Protein AF-0000000078418744 (afdb_homodimer)

Radius of gyration: 27.55 Å; Cα contacts (8 Å, |Δi|>4): 596; chains: 2; bounding box: 72×83×63 Å

Solvent-accessible surface area (backbone atoms only — not comparable to full-atom values): 20600 Å² total; per-residue (Å²): 135,70,79,70,61,63,50,45,52,44,44,61,68,63,63,46,46,83,74,55,43,55,59,47,86,76,54,72,61,50,69,47,75,67,78,83,70,82,82,78,79,77,77,80,78,78,81,80,85,85,81,78,84,83,82,79,82,76,82,78,76,79,66,79,73,68,81,58,75,77,72,80,53,58,52,33,75,40,90,34,80,46,47,35,57,82,60,51,41,54,86,38,41,69,32,68,54,56,50,74,25,38,44,44,42,47,48,48,54,68,77,74,56,74,87,28,65,55,41,38,34,25,50,52,38,15,46,48,13,71,76,35,61,90,81,30,65,61,32,38,34,24,66,72,37,60,37,62,46,64,39,32,28,47,49,96,83,68,33,37,36,42,41,43,29,42,35,42,25,55,73,39,35,19,35,56,128,71,78,66,58,60,48,43,50,44,44,61,67,62,63,45,47,80,77,56,43,58,60,47,87,76,50,72,58,49,69,47,75,67,79,83,71,81,81,78,80,78,75,78,79,79,79,79,84,75,88,76,83,84,84,78,83,77,81,78,75,79,67,80,72,69,80,60,76,78,71,79,52,58,54,34,74,41,91,34,79,44,46,34,58,82,60,48,40,52,86,37,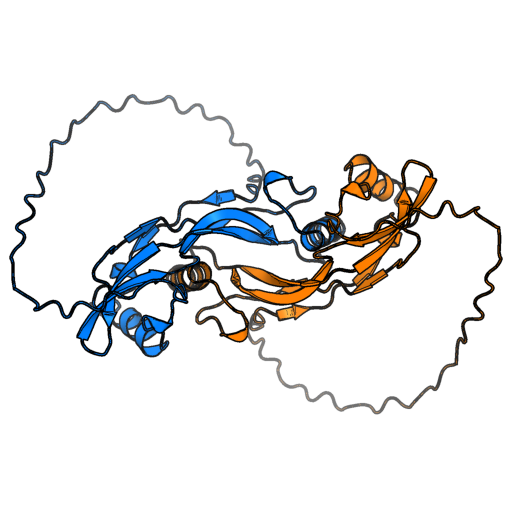41,68,32,68,56,58,51,74,26,38,43,44,42,46,49,48,54,71,77,75,56,74,87,28,63,55,42,38,36,24,52,52,38,14,46,47,13,72,74,36,61,90,81,28,65,62,33,39,33,23,64,72,34,59,37,61,48,64,39,33,27,46,48,97,83,69,34,35,34,40,40,43,29,43,35,41,25,54,74,40,33,20,34,58

pLDDT: mean 70.71, std 30.65, range [20.81, 98.88]

Nearest PDB structures (foldseek):
  3qb4-assembly3_C  TM=9.928E-01  e=5.627E-17  Homo sapiens
  3qb4-assembly3_A  TM=9.905E-01  e=5.030E-17  Homo sapiens
  7zjf-assembly1_A  TM=9.908E-01  e=8.814E-17  Homo sapiens
  3evs-assembly1_B-2  TM=9.924E-01  e=1.544E-16  Homo sapiens
  6z3j-assembly1_A  TM=9.810E-01  e=2.287E-16  Homo sapiens

Foldseek 3Di:
DPPLVVLLCCCVVVVVAVVVFDFDVDDDWPFDQDPPPPDPPPPPPPPDDDPPDDDPDPDCPPPPPPPPPPPWAAKWWAWDKDAQVSSVNCVWWPPDRIDTAIWIDTFQAPPFDVQQVDDPVLRVLRVVCVVPVPVGPHWDKGAPDFAKDWTWTQHPVRITIIGIGTRRHGDIIHTD/DPVLVVLLCCCVVVVVPVVVFDFDVPDDWPQDQDPPDPDPPPPPPDPDDDPPDDDDDPDPPPPPPPPPPPPWAAKWWAWDKDAQVVSVNCVWWPPDRIDTAIWIDTFQAPPFDVQQVDDPVLRVLRVVCVVPVPVGPHWDKGAPDFAWDWTWTQDPVRTTIIGIGTRRHGDIIHTD

Structure (mmCIF, N/CA/C/O backbone):
data_AF-0000000078418744-model_v1
#
loop_
_entity.id
_entity.type
_entity.pdbx_description
1 polymer 'Growth/differentiation factor 6'
#
loop_
_atom_site.group_PDB
_atom_site.id
_atom_site.type_symbol
_atom_site.label_atom_id
_atom_site.label_alt_id
_atom_site.label_comp_id
_atom_site.label_asym_id
_atom_site.label_entity_id
_atom_site.label_seq_id
_atom_site.pdbx_PDB_ins_code
_atom_site.Cartn_x
_atom_site.Cartn_y
_atom_site.Cartn_z
_atom_site.occupancy
_atom_site.B_iso_or_equiv
_atom_site.auth_seq_id
_atom_site.auth_comp_id
_atom_site.auth_asym_id
_atom_site.auth_atom_id
_atom_site.pdbx_PDB_model_num
ATOM 1 N N . MET A 1 1 ? -4.082 -23.812 -30.344 1 22.23 1 MET A N 1
ATOM 2 C CA . MET A 1 1 ? -3.188 -24.828 -29.781 1 22.23 1 MET A CA 1
ATOM 3 C C . MET A 1 1 ? -1.865 -24.203 -29.344 1 22.23 1 MET A C 1
ATOM 5 O O . MET A 1 1 ? -1.025 -24.859 -28.734 1 22.23 1 MET A O 1
ATOM 9 N N . LEU A 1 2 ? -1.54 -23.047 -29.969 1 24 2 LEU A N 1
ATOM 10 C CA . LEU A 1 2 ? -0.258 -22.359 -29.859 1 24 2 LEU A CA 1
ATOM 11 C C . LEU A 1 2 ? -0.069 -21.781 -28.469 1 24 2 LEU A C 1
ATOM 13 O O . LEU A 1 2 ? 1.04 -21.797 -27.922 1 24 2 LEU A O 1
ATOM 17 N N . SER A 1 3 ? -1.088 -20.938 -28 1 23.72 3 SER A N 1
ATOM 18 C CA . SER A 1 3 ? -0.91 -19.781 -27.125 1 23.72 3 SER A CA 1
ATOM 19 C C . SER A 1 3 ? -0.772 -20.219 -25.672 1 23.72 3 SER A C 1
ATOM 21 O O . SER A 1 3 ? -0.775 -19.391 -24.766 1 23.72 3 SER A O 1
ATOM 23 N N . LEU A 1 4 ? -1.197 -21.422 -25.281 1 28.56 4 LEU A N 1
ATOM 24 C CA . LEU A 1 4 ? -1.047 -22.016 -23.953 1 28.56 4 LEU A CA 1
ATOM 25 C C . LEU A 1 4 ? 0.426 -22.188 -23.609 1 28.56 4 LEU A C 1
ATOM 27 O O . LEU A 1 4 ? 0.763 -22.469 -22.453 1 28.56 4 LEU A O 1
ATOM 31 N N . TYR A 1 5 ? 1.296 -22.516 -24.562 1 30.02 5 TYR A N 1
ATOM 32 C CA . TYR A 1 5 ? 2.701 -22.859 -24.391 1 30.02 5 TYR A CA 1
ATOM 33 C C . TYR A 1 5 ? 3.461 -21.734 -23.703 1 30.02 5 TYR A C 1
ATOM 35 O O . TYR A 1 5 ? 4.531 -21.953 -23.125 1 30.02 5 TYR A O 1
ATOM 43 N N . ARG A 1 6 ? 3.061 -20.453 -23.953 1 33 6 ARG A N 1
ATOM 44 C CA . ARG A 1 6 ? 3.887 -19.328 -23.547 1 33 6 ARG A CA 1
ATOM 45 C C . ARG A 1 6 ? 3.785 -19.062 -22.047 1 33 6 ARG A C 1
ATOM 47 O O . ARG A 1 6 ? 4.609 -18.344 -21.484 1 33 6 ARG A O 1
ATOM 54 N N . THR A 1 7 ? 2.641 -19.469 -21.469 1 34.22 7 THR A N 1
ATOM 55 C CA . THR A 1 7 ? 2.506 -19.141 -20.047 1 34.22 7 THR A CA 1
ATOM 56 C C . THR A 1 7 ? 3.398 -20.047 -19.203 1 34.22 7 THR A C 1
ATOM 58 O O . THR A 1 7 ? 3.674 -19.75 -18.047 1 34.22 7 THR A O 1
ATOM 61 N N . TYR A 1 8 ? 3.449 -21.406 -19.562 1 33.78 8 TYR A N 1
ATOM 62 C CA . TYR A 1 8 ? 4.25 -22.344 -18.766 1 33.78 8 TYR A CA 1
ATOM 63 C C . TYR A 1 8 ? 5.672 -21.812 -18.594 1 33.78 8 TYR A C 1
ATOM 65 O O . TYR A 1 8 ? 6.262 -21.969 -17.516 1 33.78 8 TYR A O 1
ATOM 73 N N . SER A 1 9 ? 6.305 -21.391 -19.703 1 36.34 9 SER A N 1
ATOM 74 C CA . SER A 1 9 ? 7.699 -20.969 -19.719 1 36.34 9 SER A CA 1
ATOM 75 C C . SER A 1 9 ? 7.91 -19.719 -18.859 1 36.34 9 SER A C 1
ATOM 77 O O . SER A 1 9 ? 9.039 -19.422 -18.469 1 36.34 9 SER A O 1
ATOM 79 N N . ILE A 1 10 ? 6.922 -19.016 -18.672 1 37.25 10 ILE A N 1
ATOM 80 C CA . ILE A 1 10 ? 7.125 -17.734 -18.016 1 37.25 10 ILE A CA 1
ATOM 81 C C . ILE A 1 10 ? 7.402 -17.938 -16.531 1 37.25 10 ILE A C 1
ATOM 83 O O . ILE A 1 10 ? 8.328 -17.344 -15.977 1 37.25 10 ILE A O 1
ATOM 87 N N . ALA A 1 11 ? 6.484 -18.656 -15.766 1 39.84 11 ALA A N 1
ATOM 88 C CA . ALA A 1 11 ? 6.758 -18.859 -14.344 1 39.84 11 ALA A CA 1
ATOM 89 C C . ALA A 1 11 ? 8.023 -19.688 -14.141 1 39.84 11 ALA A C 1
ATOM 91 O O . ALA A 1 11 ? 8.812 -19.422 -13.234 1 39.84 11 ALA A O 1
ATOM 92 N N . GLU A 1 12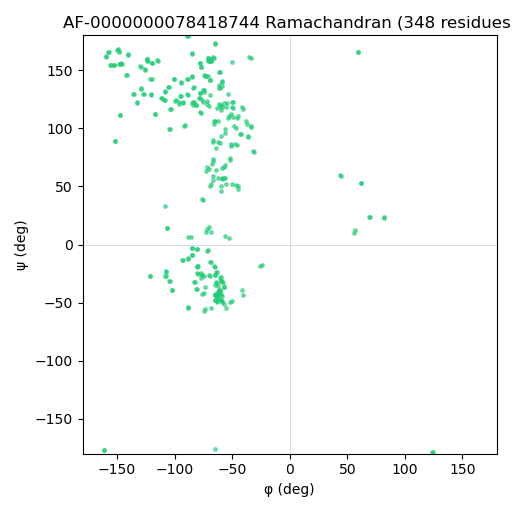 ? 8.164 -20.766 -14.789 1 41.03 12 GLU A N 1
ATOM 93 C CA . GLU A 1 12 ? 9.383 -21.578 -14.727 1 41.03 12 GLU A CA 1
ATOM 94 C C . GLU A 1 12 ? 10.609 -20.734 -15.094 1 41.03 12 GLU A C 1
ATOM 96 O O . GLU A 1 12 ? 11.648 -20.844 -14.43 1 41.03 12 GLU A O 1
ATOM 101 N N . LYS A 1 13 ? 10.547 -20.125 -16.234 1 37.06 13 LYS A N 1
ATOM 102 C CA . LYS A 1 13 ? 11.641 -19.234 -16.609 1 37.06 13 LYS A CA 1
ATOM 103 C C . LYS A 1 13 ? 11.797 -18.094 -15.602 1 37.06 13 LYS A C 1
ATOM 105 O O . LYS A 1 13 ? 12.867 -17.5 -15.492 1 37.06 13 LYS A O 1
ATOM 110 N N . LEU A 1 14 ? 10.648 -17.578 -15.133 1 41.84 14 LEU A N 1
ATOM 111 C CA . LEU A 1 14 ? 10.789 -16.469 -14.188 1 41.84 14 LEU A CA 1
ATOM 112 C C . LEU A 1 14 ? 11.344 -16.969 -12.852 1 41.84 14 LEU A C 1
ATOM 114 O O . LEU A 1 14 ? 11.477 -16.188 -11.906 1 41.84 14 LEU A O 1
ATOM 118 N N . GLY A 1 15 ? 11.922 -18.234 -12.812 1 41.78 15 GLY A N 1
ATOM 119 C CA . GLY A 1 15 ? 12.453 -18.734 -11.555 1 41.78 15 GLY A CA 1
ATOM 120 C C . GLY A 1 15 ? 11.438 -18.734 -10.43 1 41.78 15 GLY A C 1
ATOM 121 O O . GLY A 1 15 ? 11.797 -18.625 -9.258 1 41.78 15 GLY A O 1
ATOM 122 N N . LEU A 1 16 ? 10.25 -18.516 -10.68 1 47.56 16 LEU A N 1
ATOM 123 C CA . LEU A 1 16 ? 9.133 -18.453 -9.742 1 47.56 16 LEU A CA 1
ATOM 124 C C . LEU A 1 16 ? 8.844 -19.828 -9.156 1 47.56 16 LEU A C 1
ATOM 126 O O . LEU A 1 16 ? 7.711 -20.312 -9.234 1 47.56 16 LEU A O 1
ATOM 130 N N . ASN A 1 17 ? 9.531 -20.859 -9.242 1 41.84 17 ASN A N 1
ATOM 131 C CA . ASN A 1 17 ? 9.289 -22.047 -8.43 1 41.84 17 ASN A CA 1
ATOM 132 C C . ASN A 1 17 ? 8.781 -21.672 -7.039 1 41.84 17 ASN A C 1
ATOM 134 O O . ASN A 1 17 ? 8.828 -20.5 -6.645 1 41.84 17 ASN A O 1
ATOM 138 N N . ALA A 1 18 ? 8.102 -22.719 -6.324 1 49.12 18 ALA A N 1
ATOM 139 C CA . ALA A 1 18 ? 7.676 -22.594 -4.93 1 49.12 18 ALA A CA 1
ATOM 140 C C . ALA A 1 18 ? 8.508 -21.547 -4.195 1 49.12 18 ALA A C 1
ATOM 142 O O . ALA A 1 18 ? 8.07 -20.984 -3.186 1 49.12 18 ALA A O 1
ATOM 143 N N . SER A 1 19 ? 9.578 -21.25 -4.746 1 51.28 19 SER A N 1
ATOM 14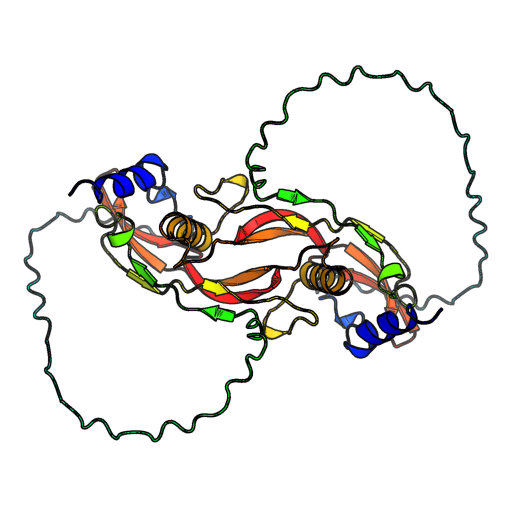4 C CA . SER A 1 19 ? 10.438 -20.25 -4.121 1 51.28 19 SER A CA 1
ATOM 145 C C . SER A 1 19 ? 9.852 -18.844 -4.246 1 51.28 19 SER A C 1
ATOM 147 O O . SER A 1 19 ? 10.344 -17.906 -3.633 1 51.28 19 SER A O 1
ATOM 149 N N . PHE A 1 20 ? 8.742 -18.906 -5.008 1 56.34 20 PHE A N 1
ATOM 150 C CA . PHE A 1 20 ? 8.172 -17.578 -5.215 1 56.34 20 PHE A CA 1
ATOM 151 C C . PHE A 1 20 ? 7.434 -17.109 -3.969 1 56.34 20 PHE A C 1
ATOM 153 O O . PHE A 1 20 ? 7.277 -15.906 -3.754 1 56.34 20 PHE A O 1
ATOM 160 N N . PHE A 1 21 ? 7.023 -18.141 -3.297 1 66 21 PHE A N 1
ATOM 161 C CA . PHE A 1 21 ? 6.195 -17.75 -2.156 1 66 21 PHE A CA 1
ATOM 162 C C . PHE A 1 21 ? 7.031 -17.688 -0.882 1 66 21 PHE A C 1
ATOM 164 O O . PHE A 1 21 ? 7.91 -18.531 -0.666 1 66 21 PHE A O 1
ATOM 171 N N . GLN A 1 22 ? 7.02 -16.578 -0.364 1 54.44 22 GLN A N 1
ATOM 172 C CA . GLN A 1 22 ? 7.621 -16.5 0.963 1 54.44 22 GLN A CA 1
ATOM 173 C C . GLN A 1 22 ? 6.859 -17.375 1.959 1 54.44 22 GLN A C 1
ATOM 175 O O . GLN A 1 22 ? 5.629 -17.312 2.027 1 54.44 22 GLN A O 1
ATOM 180 N N . SER A 1 23 ? 7.527 -18.469 2.268 1 57.28 23 SER A N 1
ATOM 181 C CA . SER A 1 23 ? 6.969 -19.422 3.227 1 57.28 23 SER A CA 1
ATOM 182 C C . SER A 1 23 ? 6.996 -18.844 4.641 1 57.28 23 SER A C 1
ATOM 184 O O . SER A 1 23 ? 7.789 -17.953 4.945 1 57.28 23 SER A O 1
ATOM 186 N N . SER A 1 24 ? 5.891 -19.234 5.441 1 54.59 24 SER A N 1
ATOM 187 C CA . SER A 1 24 ? 5.949 -18.984 6.875 1 54.59 24 SER A CA 1
ATOM 188 C C . SER A 1 24 ? 7.141 -19.703 7.512 1 54.59 24 SER A C 1
ATOM 190 O O . SER A 1 24 ? 7.453 -20.844 7.152 1 54.59 24 SER A O 1
ATOM 192 N N . LYS A 1 25 ? 7.992 -19.016 8.086 1 49.59 25 LYS A N 1
ATOM 193 C CA . LYS A 1 25 ? 9.078 -19.641 8.844 1 49.59 25 LYS A CA 1
ATOM 194 C C . LYS A 1 25 ? 8.57 -20.844 9.641 1 49.59 25 LYS A C 1
ATOM 196 O O . LYS A 1 25 ? 9.328 -21.766 9.914 1 49.59 25 LYS A O 1
ATOM 201 N N . ALA A 1 26 ? 7.496 -20.828 10.281 1 38 26 ALA A N 1
ATOM 202 C CA . ALA A 1 26 ? 7.262 -21.844 11.305 1 38 26 ALA A CA 1
ATOM 203 C C . ALA A 1 26 ? 6.613 -23.094 10.695 1 38 26 ALA A C 1
ATOM 205 O O . ALA A 1 26 ? 6.297 -24.047 11.414 1 38 26 ALA A O 1
ATOM 206 N N . ALA A 1 27 ? 6.172 -23.062 9.562 1 39.19 27 ALA A N 1
ATOM 207 C CA . ALA A 1 27 ? 5.289 -24.219 9.375 1 39.19 27 ALA A CA 1
ATOM 208 C C . ALA A 1 27 ? 6.074 -25.453 8.969 1 39.19 27 ALA A C 1
ATOM 210 O O . ALA A 1 27 ? 7.02 -25.375 8.18 1 39.19 27 ALA A O 1
ATOM 211 N N . ASN A 1 28 ? 5.883 -26.484 9.867 1 35.38 28 ASN A N 1
ATOM 212 C CA . ASN A 1 28 ? 6.363 -27.859 9.75 1 35.38 28 ASN A CA 1
ATOM 213 C C . ASN A 1 28 ? 6.078 -28.438 8.375 1 35.38 28 ASN A C 1
ATOM 215 O O . ASN A 1 28 ? 4.918 -28.578 7.98 1 35.38 28 ASN A O 1
ATOM 219 N N . THR A 1 29 ? 6.953 -28.172 7.566 1 41.97 29 THR A N 1
ATOM 220 C CA . THR A 1 29 ? 6.93 -28.859 6.273 1 41.97 29 THR A CA 1
ATOM 221 C C . THR A 1 29 ? 6.809 -30.359 6.453 1 41.97 29 THR A C 1
ATOM 223 O O . THR A 1 29 ? 7.66 -30.984 7.098 1 41.97 29 THR A O 1
ATOM 226 N N . VAL A 1 30 ? 5.664 -30.875 6.594 1 38.94 30 VAL A N 1
ATOM 227 C CA . VAL A 1 30 ? 5.586 -32.312 6.539 1 38.94 30 VAL A CA 1
ATOM 228 C C . VAL A 1 30 ? 5.938 -32.812 5.133 1 38.94 30 VAL A C 1
ATOM 230 O O . VAL A 1 30 ? 5.277 -32.438 4.16 1 38.94 30 VAL A O 1
ATOM 233 N N . THR A 1 31 ? 7.125 -33.062 4.91 1 40.31 31 THR A N 1
ATOM 234 C CA . THR A 1 31 ? 7.609 -33.625 3.662 1 40.31 31 THR A CA 1
ATOM 235 C C . THR A 1 31 ? 7.191 -35.094 3.555 1 40.31 31 THR A C 1
ATOM 237 O O . THR A 1 31 ? 7.641 -35.938 4.344 1 40.31 31 THR A O 1
ATOM 240 N N . SER A 1 32 ? 5.914 -35.438 3.436 1 37.38 32 SER A N 1
ATOM 241 C CA . SER A 1 32 ? 5.688 -36.875 3.24 1 37.38 32 SER A CA 1
ATOM 242 C C . SER A 1 32 ? 6.02 -37.281 1.812 1 37.38 32 SER A C 1
ATOM 244 O O . SER A 1 32 ? 5.867 -36.5 0.876 1 37.38 32 SER A O 1
ATOM 246 N N . PHE A 1 33 ? 6.895 -38.25 1.606 1 34.72 33 PHE A N 1
ATOM 247 C CA . PHE A 1 33 ? 7.215 -39 0.387 1 34.72 33 PHE A CA 1
ATOM 248 C C . PHE A 1 33 ? 5.988 -39.719 -0.15 1 34.72 33 PHE A C 1
ATOM 250 O O . PHE A 1 33 ? 5.488 -40.656 0.48 1 34.72 33 PHE A O 1
ATOM 257 N N . VAL A 1 34 ? 4.996 -39.125 -0.597 1 34.38 34 VAL A N 1
ATOM 258 C CA . VAL A 1 34 ? 3.809 -39.844 -1.047 1 34.38 34 VAL A CA 1
ATOM 259 C C . VAL A 1 34 ? 4.152 -40.688 -2.27 1 34.38 34 VAL A C 1
ATOM 261 O O . VAL A 1 34 ? 4.82 -40.219 -3.191 1 34.38 34 VAL A O 1
ATOM 264 N N . ASP A 1 35 ? 4.25 -42 -2.119 1 29.19 35 ASP A N 1
ATOM 265 C CA . ASP A 1 35 ? 4.141 -43.031 -3.162 1 29.19 35 ASP A CA 1
ATOM 266 C C . ASP A 1 35 ? 2.906 -42.781 -4.027 1 29.19 35 ASP A C 1
ATOM 268 O O . ASP A 1 35 ? 1.8 -42.625 -3.508 1 29.19 35 ASP A O 1
ATOM 272 N N . ARG A 1 36 ? 3.041 -42.25 -5.184 1 33.88 36 ARG A N 1
ATOM 273 C CA . ARG A 1 36 ? 2.074 -41.906 -6.223 1 33.88 36 ARG A CA 1
ATOM 274 C C . ARG A 1 36 ? 1.155 -43.094 -6.52 1 33.88 36 ARG A C 1
ATOM 276 O O . ARG A 1 36 ? 1.515 -44 -7.281 1 33.88 36 ARG A O 1
ATOM 283 N N . GLY A 1 37 ? 0.473 -43.75 -5.516 1 26.75 37 GLY A N 1
ATOM 284 C CA . GLY A 1 37 ? -0.486 -44.75 -5.984 1 26.75 37 GLY A CA 1
ATOM 285 C C . GLY A 1 37 ? -1.578 -44.125 -6.852 1 26.75 37 GLY A C 1
ATOM 286 O O . GLY A 1 37 ? -1.837 -42.938 -6.793 1 26.75 37 GLY A O 1
ATOM 287 N N . ARG A 1 38 ? -1.982 -44.719 -7.965 1 28.45 38 ARG A N 1
ATOM 288 C CA . ARG A 1 38 ? -2.857 -44.594 -9.125 1 28.45 38 ARG A CA 1
ATOM 289 C C . ARG A 1 38 ? -4.305 -44.375 -8.703 1 28.45 38 ARG A C 1
ATOM 291 O O . ARG A 1 38 ? -5.223 -44.5 -9.516 1 28.45 38 ARG A O 1
ATOM 298 N N . ASP A 1 39 ? -4.738 -44.156 -7.441 1 27.17 39 ASP A N 1
ATOM 299 C CA . ASP A 1 39 ? -6.148 -44.5 -7.273 1 27.17 39 ASP A CA 1
ATOM 300 C C . ASP A 1 39 ? -7.039 -43.469 -7.977 1 27.17 39 ASP A C 1
ATOM 302 O O . ASP A 1 39 ? -6.719 -42.281 -8.008 1 27.17 39 ASP A O 1
ATOM 306 N N . SER A 1 40 ? -7.879 -43.969 -8.961 1 25.42 40 SER A N 1
ATOM 307 C CA . SER A 1 40 ? -8.906 -43.562 -9.922 1 25.42 40 SER A CA 1
ATOM 308 C C . SER A 1 40 ? -10.094 -42.906 -9.227 1 25.42 40 SER A C 1
ATOM 310 O O . SER A 1 40 ? -10.875 -43.562 -8.547 1 25.42 40 SER A O 1
ATOM 312 N N . PHE A 1 41 ? -9.922 -41.844 -8.445 1 22.17 41 PHE A N 1
ATOM 313 C CA . PHE A 1 41 ? -11.094 -41.281 -7.773 1 22.17 41 PHE A CA 1
ATOM 314 C C . PHE A 1 41 ? -12.125 -40.812 -8.781 1 22.17 41 PHE A C 1
ATOM 316 O O . PHE A 1 41 ? -11.836 -39.938 -9.602 1 22.17 41 PHE A O 1
ATOM 323 N N . ARG A 1 42 ? -13.039 -41.719 -9.227 1 23.33 42 ARG A N 1
ATOM 324 C CA . ARG A 1 42 ? -14.227 -41.625 -10.078 1 23.33 42 ARG A CA 1
ATOM 325 C C . ARG A 1 42 ? -15.219 -40.625 -9.508 1 23.33 42 ARG A C 1
ATOM 327 O O . ARG A 1 42 ? -15.828 -40.844 -8.461 1 23.33 42 ARG A O 1
ATOM 334 N N . GLY A 1 43 ? -14.812 -39.375 -9.305 1 21.11 43 GLY A N 1
ATOM 335 C CA . GLY A 1 43 ? -15.758 -38.406 -8.75 1 21.11 43 GLY A CA 1
ATOM 336 C C . GLY A 1 43 ? -17.031 -38.281 -9.562 1 21.11 43 GLY A C 1
ATOM 337 O O . GLY A 1 43 ? -16.984 -38.312 -10.797 1 21.11 43 GLY A O 1
ATOM 338 N N . ARG A 1 44 ? -18.156 -38.938 -9.164 1 22.55 44 ARG A N 1
ATOM 339 C CA . ARG A 1 44 ? -19.547 -38.969 -9.594 1 22.55 44 ARG A CA 1
ATOM 340 C C . ARG A 1 44 ? -20.156 -37.562 -9.578 1 22.55 44 ARG A C 1
ATOM 342 O O . ARG A 1 44 ? -20.375 -37 -8.516 1 22.55 44 ARG A O 1
ATOM 349 N N . LEU A 1 45 ? -19.703 -36.719 -10.469 1 22.69 45 LEU A N 1
ATOM 350 C CA . LEU A 1 45 ? -20.281 -35.375 -10.562 1 22.69 45 LEU A CA 1
ATOM 351 C C . LEU A 1 45 ? -21.75 -35.438 -10.977 1 22.69 45 LEU A C 1
ATOM 353 O O . LEU A 1 45 ? -22.078 -36.031 -12.016 1 22.69 45 LEU A O 1
ATOM 357 N N . ALA A 1 46 ? -22.703 -35.656 -10.047 1 21.09 46 ALA A N 1
ATOM 358 C CA . ALA A 1 46 ? -24.156 -35.656 -10.203 1 21.09 46 ALA A CA 1
ATOM 359 C C . ALA A 1 46 ? -24.672 -34.312 -10.711 1 21.09 46 ALA A C 1
ATOM 361 O O . ALA A 1 46 ? -24.328 -33.281 -10.148 1 21.09 46 ALA A O 1
ATOM 362 N N . GLY A 1 47 ? -24.844 -34.094 -11.984 1 21.02 47 GLY A N 1
ATOM 363 C CA . GLY A 1 47 ? -25.328 -32.969 -12.797 1 21.02 47 GLY A CA 1
ATOM 364 C C . GLY A 1 47 ? -26.766 -32.594 -12.508 1 21.02 47 GLY A C 1
ATOM 365 O O . GLY A 1 47 ? -27.688 -33.375 -12.781 1 21.02 47 GLY A O 1
ATOM 366 N N . GLU A 1 48 ? -27.125 -32.25 -11.242 1 21.55 48 GLU A N 1
ATOM 367 C CA . GLU A 1 48 ? -28.516 -31.922 -10.961 1 21.55 48 GLU A CA 1
ATOM 368 C C . GLU A 1 48 ? -29.062 -30.891 -11.961 1 21.55 48 GLU A C 1
ATOM 370 O O . GLU A 1 48 ? -28.281 -30.188 -12.602 1 21.55 48 GLU A O 1
ATOM 375 N N . GLU A 1 49 ? -30.484 -30.906 -12.086 1 21.77 49 GLU A N 1
ATOM 376 C CA . GLU A 1 49 ? -31.625 -30.578 -12.938 1 21.77 49 GLU A CA 1
ATOM 377 C C . GLU A 1 49 ? -31.891 -29.078 -12.961 1 21.77 49 GLU A C 1
ATOM 379 O O . GLU A 1 49 ? -31.625 -28.375 -11.984 1 21.77 49 GLU A O 1
ATOM 384 N N . SER A 1 50 ? -32.062 -28.453 -14.18 1 22.64 50 SER A N 1
ATOM 385 C CA . SER A 1 50 ? -32.219 -27.219 -14.945 1 22.64 50 SER A CA 1
ATOM 386 C C . SER A 1 50 ? -33.562 -26.562 -14.625 1 22.64 50 SER A C 1
ATOM 388 O O . SER A 1 50 ? -34.625 -27 -15.094 1 22.64 50 SER A O 1
ATOM 390 N N . GLN A 1 51 ? -34.031 -26.281 -13.32 1 21.17 51 GLN A N 1
ATOM 391 C CA . GLN A 1 51 ? -35.375 -25.688 -13.234 1 21.17 51 GLN A CA 1
ATOM 392 C C . GLN A 1 51 ? -35.438 -24.359 -13.977 1 21.17 51 GLN A C 1
ATOM 394 O O . GLN A 1 51 ? -34.562 -23.5 -13.797 1 21.17 51 GLN A O 1
ATOM 399 N N . ALA A 1 52 ? -36.25 -24.188 -15.086 1 22.34 52 ALA A N 1
ATOM 400 C CA . ALA A 1 52 ? -36.562 -23.25 -16.156 1 22.34 52 ALA A CA 1
ATOM 401 C C . ALA A 1 52 ? -37.406 -22.078 -15.617 1 22.34 52 ALA A C 1
ATOM 403 O O . ALA A 1 52 ? -38 -21.328 -16.391 1 22.34 52 ALA A O 1
ATOM 404 N N . THR A 1 53 ? -37.188 -21.5 -14.375 1 22.28 53 THR A N 1
ATOM 405 C CA . THR A 1 53 ? -38.219 -20.531 -13.969 1 22.28 53 THR A CA 1
ATOM 406 C C . THR A 1 53 ? -38.25 -19.375 -14.953 1 22.28 53 THR A C 1
ATOM 408 O O . THR A 1 53 ? -37.25 -19 -15.547 1 22.28 53 THR A O 1
ATOM 411 N N . ALA A 1 54 ? -39.625 -18.703 -15.172 1 24.17 54 ALA A N 1
ATOM 412 C CA . ALA A 1 54 ? -40.375 -17.797 -16.016 1 24.17 54 ALA A CA 1
ATOM 413 C C . ALA A 1 54 ? -39.875 -16.359 -15.867 1 24.17 54 ALA A C 1
ATOM 415 O O . ALA A 1 54 ? -39.562 -15.93 -14.758 1 24.17 54 ALA A O 1
ATOM 416 N N . ARG A 1 55 ? -39.562 -15.664 -17.031 1 23.2 55 ARG A N 1
ATOM 417 C CA . ARG A 1 55 ? -38.969 -14.406 -17.5 1 23.2 55 ARG A CA 1
ATOM 418 C C . ARG A 1 55 ? -39.938 -13.242 -17.25 1 23.2 55 ARG A C 1
ATOM 420 O O . ARG A 1 55 ? -41 -13.164 -17.859 1 23.2 55 ARG A O 1
ATOM 427 N N . ARG A 1 56 ? -40.312 -12.883 -15.977 1 23.12 56 ARG A N 1
ATOM 428 C CA . ARG A 1 56 ? -41.156 -11.703 -15.883 1 23.12 56 ARG A CA 1
ATOM 429 C C . ARG A 1 56 ? -40.5 -10.492 -16.516 1 23.12 56 ARG A C 1
ATOM 431 O O . ARG A 1 56 ? -39.281 -10.273 -16.312 1 23.12 56 ARG A O 1
ATOM 438 N N . ALA A 1 57 ? -41.125 -9.82 -17.562 1 23.81 57 ALA A N 1
ATOM 439 C CA . ALA A 1 57 ? -40.812 -8.688 -18.438 1 23.81 57 ALA A CA 1
ATOM 440 C C . ALA A 1 57 ? -40.75 -7.387 -17.656 1 23.81 57 ALA A C 1
ATOM 442 O O . ALA A 1 57 ? -41.75 -6.953 -17.078 1 23.81 57 ALA A O 1
ATOM 443 N N . ALA A 1 58 ? -39.844 -7.074 -16.859 1 23.42 58 ALA A N 1
ATOM 444 C CA . ALA A 1 58 ? -39.719 -5.809 -16.141 1 23.42 58 ALA A CA 1
ATOM 445 C C . ALA A 1 58 ? -39.719 -4.629 -17.094 1 23.42 58 ALA A C 1
ATOM 447 O O . ALA A 1 58 ? -39.219 -4.73 -18.219 1 23.42 58 ALA A O 1
ATOM 448 N N . PHE A 1 59 ? -40.719 -3.695 -16.984 1 27.12 59 PHE A N 1
ATOM 449 C CA . PHE A 1 59 ? -41.031 -2.414 -17.609 1 27.12 59 PHE A CA 1
ATOM 450 C C . PHE A 1 59 ? -39.812 -1.479 -17.547 1 27.12 59 PHE A C 1
ATOM 452 O O . PHE A 1 59 ? -39.188 -1.339 -16.5 1 27.12 59 PHE A O 1
ATOM 459 N N . ALA A 1 60 ? -39.188 -1.145 -18.719 1 27.5 60 ALA A N 1
ATOM 460 C CA . ALA A 1 60 ? -38 -0.347 -19 1 27.5 60 ALA A CA 1
ATOM 461 C C . ALA A 1 60 ? -38.25 1.129 -18.703 1 27.5 60 ALA A C 1
ATOM 463 O O . ALA A 1 60 ? -39 1.798 -19.422 1 27.5 60 ALA A O 1
ATOM 464 N N . SER A 1 61 ? -38.781 1.555 -17.531 1 32.03 61 SER A N 1
ATOM 465 C CA . SER A 1 61 ? -38.812 3.006 -17.391 1 32.03 61 SER A CA 1
ATOM 466 C C . SER A 1 61 ? -37.5 3.654 -17.797 1 32.03 61 SER A C 1
ATOM 468 O O . SER A 1 61 ? -36.438 3.184 -17.422 1 32.03 61 SER A O 1
ATOM 470 N N . ARG A 1 62 ? -37.594 4.344 -18.953 1 31.52 62 ARG A N 1
ATOM 471 C CA . ARG A 1 62 ? -36.5 5.125 -19.547 1 31.52 62 ARG A CA 1
ATOM 472 C C . ARG A 1 62 ? -36.031 6.219 -18.594 1 31.52 62 ARG A C 1
ATOM 474 O O . ARG A 1 62 ? -36.688 7.246 -18.438 1 31.52 62 ARG A O 1
ATOM 481 N N . HIS A 1 63 ? -35.812 6.043 -17.375 1 34.03 63 HIS A N 1
ATOM 482 C CA . HIS A 1 63 ? -35.156 7.145 -16.656 1 34.03 63 HIS A CA 1
ATOM 483 C C . HIS A 1 63 ? -33.906 7.637 -17.406 1 34.03 63 HIS A C 1
ATOM 485 O O . HIS A 1 63 ? -33.188 6.836 -18 1 34.03 63 HIS A O 1
ATOM 491 N N . GLY A 1 64 ? -34 8.828 -17.953 1 32.66 64 GLY A N 1
ATOM 492 C CA . GLY A 1 64 ? -32.844 9.516 -18.484 1 32.66 64 GLY A CA 1
ATOM 493 C C . GLY A 1 64 ? -31.609 9.406 -17.594 1 32.66 64 GLY A C 1
ATOM 494 O O . GLY A 1 64 ? -31.703 9.656 -16.391 1 32.66 64 GLY A O 1
ATOM 495 N N . LYS A 1 65 ? -30.828 8.414 -17.969 1 37.59 65 LYS A N 1
ATOM 496 C CA . LYS A 1 65 ? -29.562 8.219 -17.266 1 37.59 65 LYS A CA 1
ATOM 497 C C . LYS A 1 65 ? -28.75 9.508 -17.219 1 37.59 65 LYS A C 1
ATOM 499 O O . LYS A 1 65 ? -28.422 10.078 -18.266 1 37.59 65 LYS A O 1
ATOM 504 N N . ARG A 1 66 ? -29.078 10.469 -16.438 1 35.75 66 ARG A N 1
ATOM 505 C CA . ARG A 1 66 ? -28.047 11.461 -16.203 1 35.75 66 ARG A CA 1
ATOM 506 C C . ARG A 1 66 ? -26.672 10.812 -16.125 1 35.75 66 ARG A C 1
ATOM 508 O O . ARG A 1 66 ? -26.516 9.758 -15.5 1 35.75 66 ARG A O 1
ATOM 515 N N . HIS A 1 67 ? -26 10.992 -17.172 1 38.34 67 HIS A N 1
ATOM 516 C CA . HIS A 1 67 ? -24.609 10.547 -17.125 1 38.34 67 HIS A CA 1
ATOM 517 C C . HIS A 1 67 ? -23.938 10.977 -15.828 1 38.34 67 HIS A C 1
ATOM 519 O O . HIS A 1 67 ? -23.578 12.148 -15.664 1 38.34 67 HIS A O 1
ATOM 525 N N . GLY A 1 68 ? -24.406 10.781 -14.727 1 39.66 68 GLY A N 1
ATOM 526 C CA . GLY A 1 68 ? -23.688 11.039 -13.484 1 39.66 68 GLY A CA 1
ATOM 527 C C . GLY A 1 68 ? -22.234 10.625 -13.539 1 39.66 68 GLY A C 1
ATOM 528 O O . GLY A 1 68 ? -21.875 9.688 -14.25 1 39.66 68 GLY A O 1
ATOM 529 N N . ARG A 1 69 ? -21.328 11.594 -13.414 1 45.81 69 ARG A N 1
ATOM 530 C CA . ARG A 1 69 ? -19.922 11.242 -13.281 1 45.81 69 ARG A CA 1
ATOM 531 C C . ARG A 1 69 ? -19.75 9.969 -12.469 1 45.81 69 ARG A C 1
ATOM 533 O O . ARG A 1 69 ? -20.344 9.828 -11.391 1 45.81 69 ARG A O 1
ATOM 540 N N . LYS A 1 70 ? -19.703 8.898 -13.07 1 48.19 70 LYS A N 1
ATOM 541 C CA . LYS A 1 70 ? -19.484 7.637 -12.383 1 48.19 70 LYS A CA 1
ATOM 542 C C . LYS A 1 70 ? -18.609 7.832 -11.148 1 48.19 70 LYS A C 1
ATOM 544 O O . LYS A 1 70 ? -17.469 8.289 -11.25 1 48.19 70 LYS A O 1
ATOM 549 N N . SER A 1 71 ? -19.172 8.297 -10.062 1 58.03 71 SER A N 1
ATOM 550 C CA . SER A 1 71 ? -18.547 8.477 -8.758 1 58.03 71 SER A CA 1
ATOM 551 C C . SER A 1 71 ? -17.5 7.398 -8.484 1 58.03 71 SER A C 1
ATOM 553 O O . SER A 1 71 ? -17.797 6.207 -8.547 1 58.03 71 SER A O 1
ATOM 555 N N . ARG A 1 72 ? -16.234 7.672 -8.641 1 78.38 72 ARG A N 1
ATOM 556 C CA . ARG A 1 72 ? -15.195 6.699 -8.352 1 78.38 72 ARG A CA 1
ATOM 557 C C . ARG A 1 72 ? -15.383 6.082 -6.969 1 78.38 72 ARG A C 1
ATOM 559 O O . ARG A 1 72 ? -15.633 6.797 -5.992 1 78.38 72 ARG A O 1
ATOM 566 N N . LEU A 1 73 ? -15.602 4.727 -6.82 1 92.19 73 LEU A N 1
ATOM 567 C CA . LEU A 1 73 ? -15.797 3.965 -5.59 1 92.19 73 LEU A CA 1
ATOM 568 C C . LEU A 1 73 ? -14.594 4.109 -4.664 1 92.19 73 LEU A C 1
ATOM 570 O O . LEU A 1 73 ? -13.453 4.16 -5.125 1 92.19 73 LEU A O 1
ATOM 574 N N . ARG A 1 74 ? -14.875 4.223 -3.445 1 95.69 74 ARG A N 1
ATOM 575 C CA . ARG A 1 74 ? -13.844 4.324 -2.418 1 95.69 74 ARG A CA 1
ATOM 576 C C . ARG A 1 74 ? -13.078 3.016 -2.277 1 95.69 74 ARG A C 1
ATOM 578 O O . ARG A 1 74 ? -13.586 1.949 -2.629 1 95.69 74 ARG A O 1
ATOM 585 N N . CYS A 1 75 ? -11.945 3.119 -1.771 1 98 75 CYS A N 1
ATOM 586 C CA . CYS A 1 75 ? -11.086 1.97 -1.525 1 98 75 CYS A CA 1
ATOM 587 C C . CYS A 1 75 ? -11.836 0.867 -0.792 1 98 75 CYS A C 1
ATOM 589 O O . CYS A 1 75 ? -12.398 1.099 0.281 1 98 75 CYS A O 1
ATOM 591 N N . SER A 1 76 ? -11.859 -0.296 -1.4 1 98.12 76 SER A N 1
ATOM 592 C CA . SER A 1 76 ? -12.547 -1.428 -0.789 1 98.12 76 SER A CA 1
ATOM 593 C C . SER A 1 76 ? -12.016 -2.754 -1.326 1 98.12 76 SER A C 1
ATOM 595 O O . SER A 1 76 ? -11.289 -2.779 -2.32 1 98.12 76 SER A O 1
ATOM 597 N N . LYS A 1 77 ? -12.375 -3.781 -0.627 1 98.62 77 LYS A N 1
ATOM 598 C CA . LYS A 1 77 ? -12.031 -5.141 -1.026 1 98.62 77 LYS A CA 1
ATOM 599 C C . LYS A 1 77 ? -12.938 -5.629 -2.154 1 98.62 77 LYS A C 1
ATOM 601 O O . LYS A 1 77 ? -14.156 -5.473 -2.09 1 98.62 77 LYS A O 1
ATOM 606 N N . LYS A 1 78 ? -12.375 -6.164 -3.223 1 98.62 78 LYS A N 1
ATOM 607 C CA . LYS A 1 78 ? -13.094 -6.691 -4.379 1 98.62 78 LYS A CA 1
ATOM 608 C C . LYS A 1 78 ? -12.719 -8.148 -4.641 1 98.62 78 LYS A C 1
ATOM 610 O O . LYS A 1 78 ? -11.68 -8.625 -4.18 1 98.62 78 LYS A O 1
ATOM 615 N N . PRO A 1 79 ? -13.602 -8.836 -5.379 1 98.5 79 PRO A N 1
ATOM 616 C CA . PRO A 1 79 ? -13.297 -10.234 -5.68 1 98.5 79 PRO A CA 1
ATOM 617 C C . PRO A 1 79 ? -12.117 -10.391 -6.641 1 98.5 79 PRO A C 1
ATOM 619 O O . PRO A 1 79 ? -11.953 -9.578 -7.551 1 98.5 79 PRO A O 1
ATOM 622 N N . LEU A 1 80 ? -11.312 -11.398 -6.371 1 98.69 80 LEU A N 1
ATOM 623 C CA . LEU A 1 80 ? -10.25 -11.875 -7.246 1 98.69 80 LEU A CA 1
ATOM 624 C C . LEU A 1 80 ? -10.062 -13.383 -7.102 1 98.69 80 LEU A C 1
ATOM 626 O O . LEU A 1 80 ? -9.617 -13.859 -6.055 1 98.69 80 LEU A O 1
ATOM 630 N N . HIS A 1 81 ? -10.406 -14.008 -8.117 1 98.62 81 HIS A N 1
ATOM 631 C CA . HIS A 1 81 ? -10.305 -15.461 -8.141 1 98.62 81 HIS A CA 1
ATOM 632 C C . HIS A 1 81 ? -9 -15.914 -8.773 1 98.62 81 HIS A C 1
ATOM 634 O O . HIS A 1 81 ? -8.664 -15.492 -9.883 1 98.62 81 HIS A O 1
ATOM 640 N N . VAL A 1 82 ? -8.25 -16.797 -8.047 1 98.19 82 VAL A N 1
ATOM 641 C CA . VAL A 1 82 ? -6.988 -17.312 -8.555 1 98.19 82 VAL A CA 1
ATOM 642 C C . VAL A 1 82 ? -7.156 -18.797 -8.914 1 98.19 82 VAL A C 1
ATOM 644 O O . VAL A 1 82 ? -7.609 -19.594 -8.086 1 98.19 82 VAL A O 1
ATOM 647 N N . ASN A 1 83 ? -6.824 -19.031 -10.148 1 97.38 83 ASN A N 1
ATOM 648 C CA . ASN A 1 83 ? -6.797 -20.391 -10.656 1 97.38 83 ASN A CA 1
ATOM 649 C C . ASN A 1 83 ? -5.391 -20.812 -11.078 1 97.38 83 ASN A C 1
ATOM 651 O O . ASN A 1 83 ? -4.875 -20.328 -12.094 1 97.38 83 ASN A O 1
ATOM 655 N N . PHE A 1 84 ? -4.801 -21.781 -10.328 1 94.81 84 PHE A N 1
ATOM 656 C CA . PHE A 1 84 ? -3.418 -22.188 -10.562 1 94.81 84 PHE A CA 1
ATOM 657 C C . PHE A 1 84 ? -3.287 -22.922 -11.891 1 94.81 84 PHE A C 1
ATOM 659 O O . PHE A 1 84 ? -2.223 -22.922 -12.508 1 94.81 84 PHE A O 1
ATOM 666 N N . LYS A 1 85 ? -4.324 -23.531 -12.305 1 93.44 85 LYS A N 1
ATOM 667 C CA . LYS A 1 85 ? -4.301 -24.156 -13.625 1 93.44 85 LYS A CA 1
ATOM 668 C C . LYS A 1 85 ? -4.145 -23.125 -14.727 1 93.44 85 LYS A C 1
ATOM 670 O O . LYS A 1 85 ? -3.365 -23.312 -15.664 1 93.44 85 LYS A O 1
ATOM 675 N N . GLU A 1 86 ? -4.945 -22.016 -14.516 1 93.19 86 GLU A N 1
ATOM 676 C CA . GLU A 1 86 ? -4.863 -20.938 -15.492 1 93.19 86 GLU A CA 1
ATOM 677 C C . GLU A 1 86 ? -3.482 -20.297 -15.492 1 93.19 86 GLU A C 1
ATOM 679 O O . GLU A 1 86 ? -3.016 -19.797 -16.516 1 93.19 86 GLU A O 1
ATOM 684 N N . LEU A 1 87 ? -2.799 -20.391 -14.359 1 91.31 87 LEU A N 1
ATOM 685 C CA . LEU A 1 87 ? -1.457 -19.828 -14.227 1 91.31 87 LEU A CA 1
ATOM 686 C C . LEU A 1 87 ? -0.41 -20.812 -14.734 1 91.31 87 LEU A C 1
ATOM 688 O O . LEU A 1 87 ? 0.774 -20.484 -14.82 1 91.31 87 LEU A O 1
ATOM 692 N N . GLY A 1 88 ? -0.884 -21.984 -15 1 89.75 88 GLY A N 1
ATOM 693 C CA . GLY A 1 88 ? 0.011 -23.016 -15.484 1 89.75 88 GLY A CA 1
ATOM 694 C C . GLY A 1 88 ? 0.774 -23.719 -14.375 1 89.75 88 GLY A C 1
ATOM 695 O O . GLY A 1 88 ? 1.883 -24.203 -14.594 1 89.75 88 GLY A O 1
ATOM 696 N N . TRP A 1 89 ? 0.207 -23.656 -13.18 1 91 89 TRP A N 1
ATOM 697 C CA . TRP A 1 89 ? 0.929 -24.188 -12.023 1 91 89 TRP A CA 1
ATOM 698 C C . TRP A 1 89 ? 0.322 -25.5 -11.555 1 91 89 TRP A C 1
ATOM 700 O O . TRP A 1 89 ? 0.64 -25.984 -10.469 1 91 89 TRP A O 1
ATOM 710 N N . ASP A 1 90 ? -0.482 -26.078 -12.32 1 90.31 90 ASP A N 1
ATOM 711 C CA . ASP A 1 90 ? -1.164 -27.297 -11.914 1 90.31 90 ASP A CA 1
ATOM 712 C C . ASP A 1 90 ? -0.256 -28.516 -12.086 1 90.31 90 ASP A C 1
ATOM 714 O O . ASP A 1 90 ? -0.596 -29.625 -11.656 1 90.31 90 ASP A O 1
ATOM 718 N N . ASP A 1 91 ? 0.891 -28.422 -12.594 1 90.38 91 ASP A N 1
ATOM 719 C CA . ASP A 1 91 ? 1.823 -29.547 -12.711 1 90.38 91 ASP A CA 1
ATOM 720 C C . ASP A 1 91 ? 2.543 -29.797 -11.391 1 90.38 91 ASP A C 1
ATOM 722 O O . ASP A 1 91 ? 3.027 -30.906 -11.148 1 90.38 91 ASP A O 1
ATOM 726 N N . TRP A 1 92 ? 2.629 -28.75 -10.594 1 90.31 92 TRP A N 1
ATOM 727 C CA . TRP A 1 92 ? 3.377 -28.938 -9.359 1 90.31 92 TRP A CA 1
ATOM 728 C C . TRP A 1 92 ? 2.502 -28.656 -8.141 1 90.31 92 TRP A C 1
ATOM 730 O O . TRP A 1 92 ? 2.768 -29.172 -7.047 1 90.31 92 TRP A O 1
ATOM 740 N N . ILE A 1 93 ? 1.479 -27.812 -8.266 1 93.5 93 ILE A N 1
ATOM 741 C CA . ILE A 1 93 ? 0.538 -27.609 -7.168 1 93.5 93 ILE A CA 1
ATOM 742 C C . ILE A 1 93 ? -0.533 -28.688 -7.195 1 93.5 93 ILE A C 1
ATOM 744 O O . ILE A 1 93 ? -1.208 -28.891 -8.211 1 93.5 93 ILE A O 1
ATOM 748 N N . ILE A 1 94 ? -0.623 -29.391 -6.094 1 94.5 94 ILE A N 1
ATOM 749 C CA . ILE A 1 94 ? -1.596 -30.469 -5.977 1 94.5 94 ILE A CA 1
ATOM 750 C C . ILE A 1 94 ? -2.922 -29.906 -5.461 1 94.5 94 ILE A C 1
ATOM 752 O O . ILE A 1 94 ? -3.979 -30.188 -6.039 1 94.5 94 ILE A O 1
ATOM 756 N N . ALA A 1 95 ? -2.885 -29.203 -4.324 1 96.44 95 ALA A N 1
ATOM 757 C CA . ALA A 1 95 ? -4.094 -28.641 -3.732 1 96.44 95 ALA A CA 1
ATOM 758 C C . ALA A 1 95 ? -3.76 -27.438 -2.857 1 96.44 95 ALA A C 1
ATOM 760 O O . ALA A 1 95 ? -2.713 -27.406 -2.203 1 96.44 95 ALA A O 1
ATOM 761 N N . PRO A 1 96 ? -4.758 -26.438 -2.648 1 97.31 96 PRO A N 1
ATOM 762 C CA . PRO A 1 96 ? -5.898 -26.297 -3.557 1 97.31 96 PRO A CA 1
ATOM 763 C C . PRO A 1 96 ? -5.484 -25.844 -4.953 1 97.31 96 PRO A C 1
ATOM 765 O O . PRO A 1 96 ? -4.395 -25.297 -5.129 1 97.31 96 PRO A O 1
ATOM 768 N N . LEU A 1 97 ? -6.359 -26.047 -5.988 1 96.94 97 LEU A N 1
ATOM 769 C CA . LEU A 1 97 ? -6.043 -25.609 -7.344 1 96.94 97 LEU A CA 1
ATOM 770 C C . LEU A 1 97 ? -6.605 -24.219 -7.613 1 96.94 97 LEU A C 1
ATOM 772 O O . LEU A 1 97 ? -6.285 -23.594 -8.633 1 96.94 97 LEU A O 1
ATOM 776 N N . GLU A 1 98 ? -7.48 -23.75 -6.742 1 98.12 98 GLU A N 1
ATOM 777 C CA . GLU A 1 98 ? -8.031 -22.406 -6.82 1 98.12 98 GLU A CA 1
ATOM 778 C C . GLU A 1 98 ? -8.328 -21.844 -5.434 1 98.12 98 GLU A C 1
ATOM 780 O O . GLU A 1 98 ? -8.438 -22.609 -4.465 1 98.12 98 GLU A O 1
ATOM 785 N N . TYR A 1 99 ? -8.352 -20.547 -5.305 1 98.25 99 TYR A N 1
ATOM 786 C CA . TYR A 1 99 ? -8.742 -19.891 -4.059 1 98.25 99 TYR A CA 1
ATOM 787 C C . TYR A 1 99 ? -9.172 -18.453 -4.309 1 98.25 99 TYR A C 1
ATOM 789 O O . TYR A 1 99 ? -8.961 -17.906 -5.395 1 98.25 99 TYR A O 1
ATOM 797 N N . GLU A 1 100 ? -9.883 -17.875 -3.398 1 98.81 100 GLU A N 1
ATOM 798 C CA . GLU A 1 100 ? -10.312 -16.484 -3.465 1 98.81 100 GLU A CA 1
ATOM 799 C C . GLU A 1 100 ? -9.297 -15.555 -2.791 1 98.81 100 GLU A C 1
ATOM 801 O O . GLU A 1 100 ? -9.273 -15.445 -1.564 1 98.81 100 GLU A O 1
ATOM 806 N N . ALA A 1 101 ? -8.508 -14.883 -3.613 1 98.81 101 ALA A N 1
ATOM 807 C CA . ALA A 1 101 ? -7.445 -14.023 -3.104 1 98.81 101 ALA A CA 1
ATOM 808 C C . ALA A 1 101 ? -7.992 -12.648 -2.715 1 98.81 101 ALA A C 1
ATOM 810 O O . ALA A 1 101 ? -7.465 -12 -1.807 1 98.81 101 ALA A O 1
ATOM 811 N N . HIS A 1 102 ? -9.008 -12.172 -3.41 1 98.88 102 HIS A N 1
ATOM 812 C CA . HIS A 1 102 ? -9.523 -10.812 -3.332 1 98.88 102 HIS A CA 1
ATOM 813 C C . HIS A 1 102 ? -8.438 -9.797 -3.695 1 98.88 102 HIS A C 1
ATOM 815 O O . HIS A 1 102 ? -7.289 -10.164 -3.934 1 98.88 102 HIS A O 1
ATOM 821 N N . HIS A 1 103 ? -8.805 -8.602 -3.949 1 98.81 103 HIS A N 1
ATOM 822 C CA . HIS A 1 103 ? -7.871 -7.5 -4.145 1 98.81 103 HIS A CA 1
ATOM 823 C C . HIS A 1 103 ? -8.477 -6.176 -3.697 1 98.81 103 HIS A C 1
ATOM 825 O O . HIS A 1 103 ? -9.656 -6.117 -3.342 1 98.81 103 HIS A O 1
ATOM 831 N N . CYS A 1 104 ? -7.637 -5.156 -3.611 1 98.69 104 CYS A N 1
ATOM 832 C CA . CYS A 1 104 ? -8.078 -3.836 -3.178 1 98.69 104 CYS A CA 1
ATOM 833 C C . CYS A 1 104 ? -8.164 -2.875 -4.355 1 98.69 104 CYS A C 1
ATOM 835 O O . CYS A 1 104 ? -7.273 -2.848 -5.207 1 98.69 104 CYS A O 1
ATOM 837 N N . GLU A 1 105 ? -9.234 -2.176 -4.344 1 97.81 105 GLU A N 1
ATOM 838 C CA . GLU A 1 105 ? -9.461 -1.228 -5.43 1 97.81 105 GLU A CA 1
ATOM 839 C C . GLU A 1 105 ? -10.336 -0.063 -4.973 1 97.81 105 GLU A C 1
ATOM 841 O O . GLU A 1 105 ? -11.164 -0.217 -4.074 1 97.81 105 GLU A O 1
ATOM 846 N N . GLY A 1 106 ? -10.164 1.081 -5.668 1 97.31 106 GLY A N 1
ATOM 847 C CA . GLY A 1 106 ? -10.938 2.275 -5.363 1 97.31 106 GLY A CA 1
ATOM 848 C C . GLY A 1 106 ? -10.07 3.482 -5.059 1 97.31 106 GLY A C 1
ATOM 849 O O . GLY A 1 106 ? -8.844 3.387 -5.047 1 97.31 106 GLY A O 1
ATOM 850 N N . VAL A 1 107 ? -10.656 4.594 -4.75 1 97.12 107 VAL A N 1
ATOM 851 C CA . VAL A 1 107 ? -9.945 5.859 -4.605 1 97.12 107 VAL A CA 1
ATOM 852 C C . VAL A 1 107 ? -9.711 6.152 -3.125 1 97.12 107 VAL A C 1
ATOM 854 O O . VAL A 1 107 ? -10.547 5.836 -2.281 1 97.12 107 VAL A O 1
ATOM 857 N N . CYS A 1 108 ? -8.555 6.707 -2.926 1 96.69 108 CYS A N 1
ATOM 858 C CA . CYS A 1 108 ? -8.211 7.258 -1.619 1 96.69 108 CYS A CA 1
ATOM 859 C C . CYS A 1 108 ? -8.273 8.781 -1.635 1 96.69 108 CYS A C 1
ATOM 861 O O . CYS A 1 108 ? -7.332 9.445 -2.066 1 96.69 108 CYS A O 1
ATOM 863 N N . ASP A 1 109 ? -9.383 9.289 -1.139 1 93.94 109 ASP A N 1
ATOM 864 C CA . ASP A 1 109 ? -9.586 10.734 -1.119 1 93.94 109 ASP A CA 1
ATOM 865 C C . ASP A 1 109 ? -9.648 11.258 0.313 1 93.94 109 ASP A C 1
ATOM 867 O O . ASP A 1 109 ? -10.047 10.539 1.229 1 93.94 109 ASP A O 1
ATOM 871 N N . PHE A 1 110 ? -9.336 12.594 0.302 1 90.81 110 PHE A N 1
ATOM 872 C CA . PHE A 1 110 ? -9.398 13.227 1.613 1 90.81 110 PHE A CA 1
ATOM 873 C C . PHE A 1 110 ? -10.828 13.633 1.947 1 90.81 110 PHE A C 1
ATOM 875 O O . PHE A 1 110 ? -11.547 14.164 1.094 1 90.81 110 PHE A O 1
ATOM 882 N N . PRO A 1 111 ? -11.273 13.367 3.141 1 91.75 111 PRO A N 1
ATOM 883 C CA . PRO A 1 111 ? -10.578 12.742 4.266 1 91.75 111 PRO A CA 1
ATOM 884 C C . PRO A 1 111 ? -10.617 11.219 4.215 1 91.75 111 PRO A C 1
ATOM 886 O O . PRO A 1 111 ? -11.609 10.641 3.754 1 91.75 111 PRO A O 1
ATOM 889 N N . LEU A 1 112 ? -9.539 10.641 4.664 1 92.44 112 LEU A N 1
ATOM 890 C CA . LEU A 1 112 ? -9.492 9.188 4.742 1 92.44 112 LEU A CA 1
ATOM 891 C C . LEU A 1 112 ? -10.312 8.68 5.922 1 92.44 112 LEU A C 1
ATOM 893 O O . LEU A 1 112 ? -10.188 9.18 7.039 1 92.44 112 LEU A O 1
ATOM 897 N N . ARG A 1 113 ? -11.086 7.699 5.621 1 89.88 113 ARG A N 1
ATOM 898 C CA . ARG A 1 113 ? -11.914 7.121 6.672 1 89.88 113 ARG A CA 1
ATOM 899 C C . ARG A 1 113 ? -11.094 6.215 7.582 1 89.88 113 ARG A C 1
ATOM 901 O O . ARG A 1 113 ? -10.133 5.59 7.141 1 89.88 113 ARG A O 1
ATOM 908 N N . SER A 1 114 ? -11.586 6.113 8.867 1 88.12 114 SER A N 1
ATOM 909 C CA . SER A 1 114 ? -10.844 5.391 9.898 1 88.12 114 SER A CA 1
ATOM 910 C C . SER A 1 114 ? -10.727 3.908 9.562 1 88.12 114 SER A C 1
ATOM 912 O O . SER A 1 114 ? -9.711 3.273 9.867 1 88.12 114 SER A O 1
ATOM 914 N N . HIS A 1 115 ? -11.711 3.336 8.898 1 91 115 HIS A N 1
ATOM 915 C CA . HIS A 1 115 ? -11.695 1.899 8.641 1 91 115 HIS A CA 1
ATOM 916 C C . HIS A 1 115 ? -10.602 1.527 7.648 1 91 115 HIS A C 1
ATOM 918 O O . HIS A 1 115 ? -10.242 0.354 7.523 1 91 115 HIS A O 1
ATOM 924 N N . LEU A 1 116 ? -10.094 2.562 6.98 1 93.88 116 LEU A N 1
ATOM 925 C CA . LEU A 1 116 ? -9.008 2.328 6.035 1 93.88 116 LEU A CA 1
ATOM 926 C C . LEU A 1 116 ? -7.656 2.32 6.746 1 93.88 116 LEU A C 1
ATOM 928 O O . LEU A 1 116 ? -6.613 2.17 6.105 1 93.88 116 LEU A O 1
ATOM 932 N N . GLU A 1 117 ? -7.656 2.562 7.969 1 89.94 117 GLU A N 1
ATOM 933 C CA . GLU A 1 117 ? -6.477 2.521 8.828 1 89.94 117 GLU A CA 1
ATOM 934 C C . GLU A 1 117 ? -5.285 3.205 8.164 1 89.94 117 GLU A C 1
ATOM 936 O O . GLU A 1 117 ? -4.207 2.617 8.055 1 89.94 117 GLU A O 1
ATOM 941 N N . PRO A 1 118 ? -5.426 4.461 7.832 1 95 118 PRO A N 1
ATOM 942 C CA . PRO A 1 118 ? -4.344 5.125 7.102 1 95 118 PRO A CA 1
ATOM 943 C C . PRO A 1 118 ? -3.137 5.43 7.984 1 95 118 PRO A C 1
ATOM 945 O O . PRO A 1 118 ? -3.291 5.699 9.18 1 95 118 PRO A O 1
ATOM 948 N N . THR A 1 119 ? -1.927 5.348 7.406 1 95.31 119 THR A N 1
ATOM 949 C CA . THR A 1 119 ? -0.733 5.871 8.062 1 95.31 119 THR A CA 1
ATOM 950 C C . THR A 1 119 ? -0.751 7.395 8.078 1 95.31 119 THR A C 1
ATOM 952 O O . THR A 1 119 ? -1.472 8.023 7.301 1 95.31 119 THR A O 1
ATOM 955 N N . ASN A 1 120 ? 0.045 7.965 8.984 1 94.5 120 ASN A N 1
ATOM 956 C CA . ASN A 1 120 ? 0.183 9.414 8.969 1 94.5 120 ASN A CA 1
ATOM 957 C C . ASN A 1 120 ? 0.674 9.914 7.609 1 94.5 120 ASN A C 1
ATOM 959 O O . ASN A 1 120 ? 0.203 10.938 7.113 1 94.5 120 ASN A O 1
ATOM 963 N N . HIS A 1 121 ? 1.552 9.102 7.039 1 97.88 121 HIS A N 1
ATOM 964 C CA . HIS A 1 121 ? 2.064 9.469 5.723 1 97.88 121 HIS A CA 1
ATOM 965 C C . HIS A 1 121 ? 0.948 9.5 4.688 1 97.88 121 HIS A C 1
ATOM 967 O O . HIS A 1 121 ? 0.864 10.43 3.887 1 97.88 121 HIS A O 1
ATOM 973 N N . ALA A 1 122 ? 0.124 8.516 4.707 1 98.06 122 ALA A N 1
ATOM 974 C CA . ALA A 1 122 ? -0.975 8.438 3.748 1 98.06 122 ALA A CA 1
ATOM 975 C C . ALA A 1 122 ? -1.93 9.617 3.918 1 98.06 122 ALA A C 1
ATOM 977 O O . ALA A 1 122 ? -2.428 10.172 2.934 1 98.06 122 ALA A O 1
ATOM 978 N N . ILE A 1 123 ? -2.209 9.977 5.125 1 95.94 123 ILE A N 1
ATOM 979 C CA . ILE A 1 123 ? -3.086 11.102 5.406 1 95.94 123 ILE A CA 1
ATOM 980 C C . ILE A 1 123 ? -2.498 12.375 4.805 1 95.94 123 ILE A C 1
ATOM 982 O O . ILE A 1 123 ? -3.188 13.109 4.094 1 95.94 123 ILE A O 1
ATOM 986 N N . ILE A 1 124 ? -1.234 12.625 5.027 1 96.5 124 ILE A N 1
ATOM 987 C CA . ILE A 1 124 ? -0.56 13.828 4.547 1 96.5 124 ILE A CA 1
ATOM 988 C C . ILE A 1 124 ? -0.527 13.828 3.021 1 96.5 124 ILE A C 1
ATOM 990 O O . ILE A 1 124 ? -0.854 14.836 2.389 1 96.5 124 ILE A O 1
ATOM 994 N N . GLN A 1 125 ? -0.123 12.672 2.492 1 97.56 125 GLN A N 1
ATOM 995 C CA . GLN A 1 125 ? -0.048 12.586 1.037 1 97.56 125 GLN A CA 1
ATOM 996 C C . GLN A 1 125 ? -1.411 12.836 0.399 1 97.56 125 GLN A C 1
ATOM 998 O O . GLN A 1 125 ? -1.505 13.508 -0.629 1 97.56 125 GLN A O 1
ATOM 1003 N N . THR A 1 126 ? -2.441 12.266 0.965 1 97.12 126 THR A N 1
ATOM 1004 C CA . THR A 1 126 ? -3.791 12.43 0.438 1 97.12 126 THR A CA 1
ATOM 1005 C C . THR A 1 126 ? -4.242 13.883 0.554 1 97.12 126 THR A C 1
ATOM 1007 O O . THR A 1 126 ? -4.871 14.414 -0.362 1 97.12 126 THR A O 1
ATOM 1010 N N . LEU A 1 127 ? -3.963 14.484 1.682 1 95.44 127 LEU A N 1
ATOM 1011 C CA . LEU A 1 127 ? -4.266 15.898 1.849 1 95.44 127 LEU A CA 1
ATOM 1012 C C . LEU A 1 127 ? -3.549 16.734 0.796 1 95.44 127 LEU A C 1
ATOM 1014 O O . LEU A 1 127 ? -4.168 17.578 0.133 1 95.44 127 LEU A O 1
ATOM 1018 N N . MET A 1 128 ? -2.279 16.5 0.626 1 97.06 128 MET A N 1
ATOM 1019 C CA . MET A 1 128 ? -1.492 17.25 -0.347 1 97.06 128 MET A CA 1
ATOM 1020 C C . MET A 1 128 ? -2.025 17.031 -1.76 1 97.06 128 MET A C 1
ATOM 1022 O O . MET A 1 128 ? -2.051 17.969 -2.566 1 97.06 128 MET A O 1
ATOM 1026 N N . ASN A 1 129 ? -2.396 15.812 -2.029 1 97.06 129 ASN A N 1
ATOM 1027 C CA . ASN A 1 129 ? -2.986 15.531 -3.334 1 97.06 129 ASN A CA 1
ATOM 1028 C C . ASN A 1 129 ? -4.285 16.312 -3.541 1 97.06 129 ASN A C 1
ATOM 1030 O O . ASN A 1 129 ? -4.547 16.812 -4.637 1 97.06 129 ASN A O 1
ATOM 1034 N N . SER A 1 130 ? -5.086 16.328 -2.52 1 95.81 130 SER A N 1
ATOM 1035 C CA . SER A 1 130 ? -6.352 17.062 -2.609 1 95.81 130 SER A CA 1
ATOM 1036 C C . SER A 1 130 ? -6.117 18.531 -2.895 1 95.81 130 SER A C 1
ATOM 1038 O O . SER A 1 130 ? -6.941 19.188 -3.547 1 95.81 130 SER A O 1
ATOM 1040 N N . MET A 1 131 ? -5.047 19.047 -2.436 1 94.69 131 MET A N 1
ATOM 1041 C CA . MET A 1 131 ? -4.727 20.469 -2.602 1 94.69 131 MET A CA 1
ATOM 1042 C C . MET A 1 131 ? -4.137 20.734 -3.982 1 94.69 131 MET A C 1
ATOM 1044 O O . MET A 1 131 ? -4.418 21.766 -4.59 1 94.69 131 MET A O 1
ATOM 1048 N N . ASP A 1 132 ? -3.332 19.812 -4.43 1 96.06 132 ASP A N 1
ATOM 1049 C CA . ASP A 1 132 ? -2.672 19.969 -5.723 1 96.06 132 ASP A CA 1
ATOM 1050 C C . ASP A 1 132 ? -2.379 18.609 -6.355 1 96.06 132 ASP A C 1
ATOM 1052 O O . ASP A 1 132 ? -1.262 18.109 -6.25 1 96.06 132 ASP A O 1
ATOM 1056 N N . PRO A 1 133 ? -3.301 18.109 -7.094 1 96.44 133 PRO A N 1
ATOM 1057 C CA . PRO A 1 133 ? -3.143 16.781 -7.688 1 96.44 133 PRO A CA 1
ATOM 1058 C C . PRO A 1 133 ? -2.01 16.719 -8.71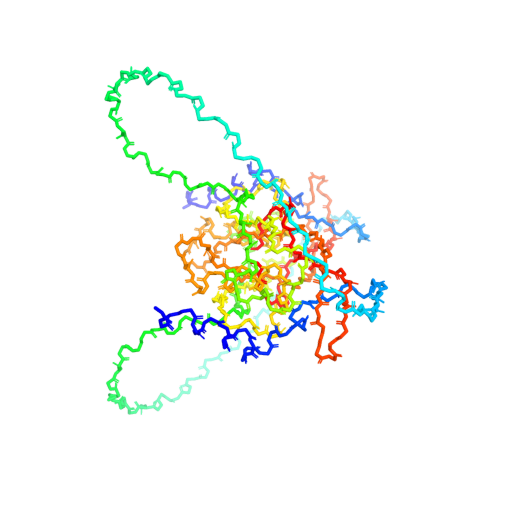1 1 96.44 133 PRO A C 1
ATOM 1060 O O . PRO A 1 133 ? -1.521 15.641 -9.031 1 96.44 133 PRO A O 1
ATOM 1063 N N . GLY A 1 134 ? -1.558 17.844 -9.219 1 95.88 134 GLY A N 1
ATOM 1064 C CA . GLY A 1 134 ? -0.467 17.875 -10.18 1 95.88 134 GLY A CA 1
ATOM 1065 C C . GLY A 1 134 ? 0.901 17.766 -9.531 1 95.88 134 GLY A C 1
ATOM 1066 O O . GLY A 1 134 ? 1.878 17.406 -10.195 1 95.88 134 GLY A O 1
ATOM 1067 N N . ALA A 1 135 ? 0.978 18.016 -8.289 1 95.81 135 ALA A N 1
ATOM 1068 C CA . ALA A 1 135 ? 2.262 18.062 -7.594 1 95.81 135 ALA A CA 1
ATOM 1069 C C . ALA A 1 135 ? 2.473 16.812 -6.754 1 95.81 135 ALA A C 1
ATOM 1071 O O . ALA A 1 135 ? 3.611 16.406 -6.512 1 95.81 135 ALA A O 1
ATOM 1072 N N . THR A 1 136 ? 1.392 16.281 -6.27 1 97.38 136 THR A N 1
ATOM 1073 C CA . THR A 1 136 ? 1.459 15.125 -5.387 1 97.38 136 THR A CA 1
ATOM 1074 C C . THR A 1 136 ? 0.466 14.055 -5.824 1 97.38 136 THR A C 1
ATOM 1076 O O . THR A 1 136 ? -0.734 14.312 -5.922 1 97.38 136 THR A O 1
ATOM 1079 N N . PRO A 1 137 ? 0.941 12.891 -6.094 1 97.44 137 PRO A N 1
ATOM 1080 C CA . PRO A 1 137 ? -0.005 11.82 -6.422 1 97.44 137 PRO A CA 1
ATOM 1081 C C . PRO A 1 137 ? -0.847 11.391 -5.223 1 97.44 137 PRO A C 1
ATOM 1083 O O . PRO A 1 137 ? -0.493 11.68 -4.078 1 97.44 137 PRO A O 1
ATOM 1086 N N . PRO A 1 138 ? -1.974 10.758 -5.457 1 97.75 138 PRO A N 1
ATOM 1087 C CA . PRO A 1 138 ? -2.768 10.219 -4.352 1 97.75 138 PRO A CA 1
ATOM 1088 C C . PRO A 1 138 ? -2.111 9.008 -3.693 1 97.75 138 PRO A C 1
ATOM 1090 O O . PRO A 1 138 ? -1.203 8.398 -4.27 1 97.75 138 PRO A O 1
ATOM 1093 N N . SER A 1 139 ? -2.492 8.742 -2.467 1 98.31 139 SER A N 1
ATOM 1094 C CA . SER A 1 139 ? -2.16 7.438 -1.892 1 98.31 139 SER A CA 1
ATOM 1095 C C . SER A 1 139 ? -2.865 6.309 -2.635 1 98.31 139 SER A C 1
ATOM 1097 O O . SER A 1 139 ? -3.748 6.559 -3.459 1 98.31 139 SER A O 1
ATOM 1099 N N . CYS A 1 140 ? -2.496 5.113 -2.27 1 98.31 140 CYS A N 1
ATOM 1100 C CA . CYS A 1 140 ? -2.975 3.975 -3.047 1 98.31 140 CYS A CA 1
ATOM 1101 C C . CYS A 1 140 ? -3.789 3.023 -2.178 1 98.31 140 CYS A C 1
ATOM 1103 O O . CYS A 1 140 ? -3.445 2.787 -1.019 1 98.31 140 CYS A O 1
ATOM 1105 N N . CYS A 1 141 ? -4.844 2.465 -2.764 1 98.56 141 CYS A N 1
ATOM 1106 C CA . CYS A 1 141 ? -5.652 1.442 -2.105 1 98.56 141 CYS A CA 1
ATOM 1107 C C . CYS A 1 141 ? -4.953 0.088 -2.145 1 98.56 141 CYS A C 1
ATOM 1109 O O . CYS A 1 141 ? -4.73 -0.47 -3.221 1 98.56 141 CYS A O 1
ATOM 1111 N N . VAL A 1 142 ? -4.566 -0.405 -0.949 1 98.75 142 VAL A N 1
ATOM 1112 C CA . VAL A 1 142 ? -3.764 -1.623 -0.912 1 98.75 142 VAL A CA 1
ATOM 1113 C C . VAL A 1 142 ? -4.219 -2.508 0.247 1 98.75 142 VAL A C 1
ATOM 1115 O O . VAL A 1 142 ? -4.914 -2.043 1.153 1 98.75 142 VAL A O 1
ATOM 1118 N N . PRO A 1 143 ? -3.824 -3.811 0.228 1 98.62 143 PRO A N 1
ATOM 1119 C CA . PRO A 1 143 ? -4.105 -4.652 1.393 1 98.62 143 PRO A CA 1
ATOM 1120 C C . PRO A 1 143 ? -3.428 -4.148 2.664 1 98.62 143 PRO A C 1
ATOM 1122 O O . PRO A 1 143 ? -2.24 -3.816 2.643 1 98.62 143 PRO A O 1
ATOM 1125 N N . THR A 1 144 ? -4.191 -4.137 3.73 1 97.94 144 THR A N 1
ATOM 1126 C CA . THR A 1 144 ? -3.625 -3.791 5.031 1 97.94 144 THR A CA 1
ATOM 1127 C C . THR A 1 144 ? -3.514 -5.031 5.918 1 97.94 144 THR A C 1
ATOM 1129 O O . THR A 1 144 ? -2.746 -5.043 6.883 1 97.94 144 THR A O 1
ATOM 1132 N N . LYS A 1 145 ? -4.305 -5.977 5.633 1 98.44 145 LYS A N 1
ATOM 1133 C CA . LYS A 1 145 ? -4.258 -7.266 6.316 1 98.44 145 LYS A CA 1
ATOM 1134 C C . LYS A 1 145 ? -4.363 -8.422 5.32 1 98.44 145 LYS A C 1
ATOM 1136 O O . LYS A 1 145 ? -5.254 -8.43 4.469 1 98.44 145 LYS A O 1
ATOM 1141 N N . LEU A 1 146 ? -3.428 -9.312 5.48 1 98.5 146 LEU A N 1
ATOM 1142 C CA . LEU A 1 146 ? -3.395 -10.5 4.637 1 98.5 146 LEU A CA 1
ATOM 1143 C C . LEU A 1 146 ? -3.357 -11.766 5.484 1 98.5 146 LEU A C 1
ATOM 1145 O O . LEU A 1 146 ? -2.816 -11.766 6.59 1 98.5 146 LEU A O 1
ATOM 1149 N N . THR A 1 147 ? -3.92 -12.836 4.934 1 98.69 147 THR A N 1
ATOM 1150 C CA . THR A 1 147 ? -3.895 -14.125 5.613 1 98.69 147 THR A CA 1
ATOM 1151 C C . THR A 1 147 ? -3.252 -15.188 4.73 1 98.69 147 THR A C 1
ATOM 1153 O O . THR A 1 147 ? -3.152 -15.016 3.514 1 98.69 147 THR A O 1
ATOM 1156 N N . PRO A 1 148 ? -2.742 -16.281 5.41 1 97.62 148 PRO A N 1
ATOM 1157 C CA . PRO A 1 148 ? -2.045 -17.344 4.668 1 97.62 148 PRO A CA 1
ATOM 1158 C C . PRO A 1 148 ? -2.998 -18.375 4.086 1 97.62 148 PRO A C 1
ATOM 1160 O O . PRO A 1 148 ? -4.184 -18.391 4.426 1 97.62 148 PRO A O 1
ATOM 1163 N N . ILE A 1 149 ? -2.504 -19.141 3.166 1 97.5 149 ILE A N 1
ATOM 1164 C CA . ILE A 1 149 ? -3.119 -20.391 2.762 1 97.5 149 ILE A CA 1
ATOM 1165 C C . ILE A 1 149 ? -2.076 -21.5 2.777 1 97.5 149 ILE A C 1
ATOM 1167 O O . ILE A 1 149 ? -0.872 -21.234 2.744 1 97.5 149 ILE A O 1
ATOM 1171 N N . SER A 1 150 ? -2.541 -22.688 2.977 1 96.12 150 SER A N 1
ATOM 1172 C CA . SER A 1 150 ? -1.688 -23.859 2.855 1 96.12 150 SER A CA 1
ATOM 1173 C C . SER A 1 150 ? -1.778 -24.469 1.459 1 96.12 150 SER A C 1
ATOM 1175 O O . SER A 1 150 ? -2.865 -24.562 0.884 1 96.12 150 SER A O 1
ATOM 1177 N N . ILE A 1 151 ? -0.622 -24.859 0.995 1 94.12 151 ILE A N 1
ATOM 1178 C CA . ILE A 1 151 ? -0.557 -25.422 -0.346 1 94.12 151 ILE A CA 1
ATOM 1179 C C . ILE A 1 151 ? 0.141 -26.781 -0.295 1 94.12 151 ILE A C 1
ATOM 1181 O O . ILE A 1 151 ? 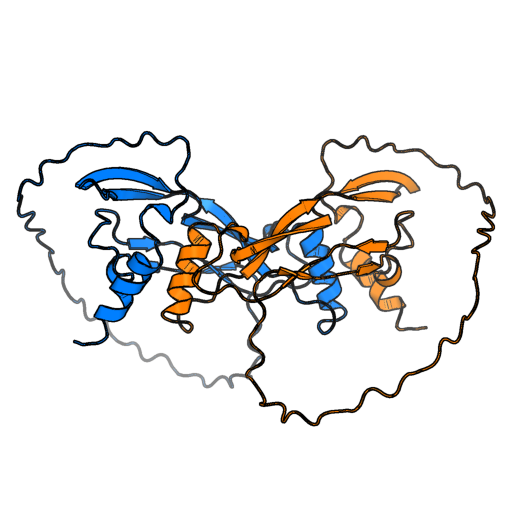1.161 -26.938 0.38 1 94.12 151 ILE A O 1
ATOM 1185 N N . LEU A 1 152 ? -0.514 -27.75 -0.899 1 95.12 152 LEU A N 1
ATOM 1186 C CA . LEU A 1 152 ? 0.083 -29.062 -1.16 1 95.12 152 LEU A CA 1
ATOM 1187 C C . LEU A 1 152 ? 0.709 -29.094 -2.551 1 95.12 152 LEU A C 1
ATOM 1189 O O . LEU A 1 152 ? 0.048 -28.797 -3.543 1 95.12 152 LEU A O 1
ATOM 1193 N N . TYR A 1 153 ? 2.049 -29.406 -2.584 1 90 153 TYR A N 1
ATOM 1194 C CA . TYR A 1 153 ? 2.697 -29.359 -3.889 1 90 153 TYR A CA 1
ATOM 1195 C C . TYR A 1 153 ? 3.822 -30.391 -3.979 1 90 153 TYR A C 1
ATOM 1197 O O . TYR A 1 153 ? 4.164 -31.031 -2.982 1 90 153 TYR A O 1
ATOM 1205 N N . ILE A 1 154 ? 4.297 -30.625 -5.203 1 89.44 154 ILE A N 1
ATOM 1206 C CA . ILE A 1 154 ? 5.449 -31.484 -5.461 1 89.44 154 ILE A CA 1
ATOM 1207 C C . ILE A 1 154 ? 6.695 -30.625 -5.672 1 89.44 154 ILE A C 1
ATOM 1209 O O . ILE A 1 154 ? 6.715 -29.75 -6.543 1 89.44 154 ILE A O 1
ATOM 1213 N N . ASP A 1 155 ? 7.742 -30.812 -4.922 1 84.06 155 ASP A N 1
ATOM 1214 C CA . ASP A 1 155 ? 8.938 -30 -5.031 1 84.06 155 ASP A CA 1
ATOM 1215 C C . ASP A 1 155 ? 9.906 -30.562 -6.07 1 84.06 155 ASP A C 1
ATOM 1217 O O . ASP A 1 155 ? 9.586 -31.531 -6.758 1 84.06 155 ASP A O 1
ATOM 1221 N N . ALA A 1 156 ? 11.039 -29.891 -6.258 1 83.56 156 ALA A N 1
ATOM 1222 C CA . ALA A 1 156 ? 12.016 -30.234 -7.281 1 83.56 156 ALA A CA 1
ATOM 1223 C C . ALA A 1 156 ? 12.547 -31.656 -7.066 1 83.56 156 ALA A C 1
ATOM 1225 O O . ALA A 1 156 ? 12.938 -32.312 -8.023 1 83.56 156 ALA A O 1
ATOM 1226 N N . GLY A 1 157 ? 12.562 -32.094 -5.875 1 85.81 157 GLY A N 1
ATOM 1227 C CA . GLY A 1 157 ? 13.008 -33.438 -5.559 1 85.81 157 GLY A CA 1
ATOM 1228 C C . GLY A 1 157 ? 11.906 -34.5 -5.672 1 85.81 157 GLY A C 1
ATOM 1229 O O . GLY A 1 157 ? 12.047 -35.594 -5.168 1 85.81 157 GLY A O 1
ATOM 1230 N N . ASN A 1 158 ? 10.828 -34.031 -6.152 1 87.19 158 ASN A N 1
ATOM 1231 C CA . ASN A 1 158 ? 9.68 -34.938 -6.324 1 87.19 158 ASN A CA 1
ATOM 1232 C C . ASN A 1 158 ? 9.094 -35.375 -4.98 1 87.19 158 ASN A C 1
ATOM 1234 O O . ASN A 1 158 ? 8.633 -36.5 -4.836 1 87.19 158 ASN A O 1
ATOM 1238 N N . ASN A 1 159 ? 9.312 -34.625 -4.012 1 86.5 159 ASN A N 1
ATOM 1239 C CA . ASN A 1 159 ? 8.641 -34.844 -2.73 1 86.5 159 ASN A CA 1
ATOM 1240 C C . ASN A 1 159 ? 7.312 -34.094 -2.662 1 86.5 159 ASN A C 1
ATOM 1242 O O . ASN A 1 159 ? 7.164 -33.031 -3.248 1 86.5 159 ASN A O 1
ATOM 1246 N N . VAL A 1 160 ? 6.309 -34.719 -2.043 1 90.75 160 VAL A N 1
ATOM 1247 C CA . VAL A 1 160 ? 5.047 -34.031 -1.762 1 90.75 160 VAL A CA 1
ATOM 1248 C C . VAL A 1 160 ? 5.191 -33.188 -0.511 1 90.75 160 VAL A C 1
ATOM 1250 O O . VAL A 1 160 ? 5.539 -33.688 0.561 1 90.75 160 VAL A O 1
ATOM 1253 N N . VAL A 1 161 ? 4.98 -31.828 -0.648 1 91.06 161 VAL A N 1
ATOM 1254 C CA . VAL A 1 161 ? 5.199 -30.891 0.444 1 91.06 161 VAL A CA 1
ATOM 1255 C C . VAL A 1 161 ? 3.898 -30.156 0.767 1 91.06 161 VAL A C 1
ATOM 1257 O O . VAL A 1 161 ? 3.162 -29.766 -0.139 1 91.06 161 VAL A O 1
ATOM 1260 N N . TYR A 1 162 ? 3.5 -30.156 2.086 1 91.69 162 TYR A N 1
ATOM 1261 C CA . TYR A 1 162 ? 2.428 -29.312 2.604 1 91.69 162 TYR A CA 1
ATOM 1262 C C . TYR A 1 162 ? 2.988 -28.125 3.375 1 91.69 162 TYR A C 1
ATOM 1264 O O . TYR A 1 162 ? 3.627 -28.297 4.414 1 91.69 162 TYR A O 1
ATOM 1272 N N . LYS A 1 163 ? 2.711 -26.891 2.842 1 93.62 163 LYS A N 1
ATOM 1273 C CA . LYS A 1 163 ? 3.348 -25.719 3.43 1 93.62 163 LYS A CA 1
ATOM 1274 C C . LYS A 1 163 ? 2.385 -24.531 3.475 1 93.62 163 LYS A C 1
ATOM 1276 O O . LYS A 1 163 ? 1.569 -24.359 2.568 1 93.62 163 LYS A O 1
ATOM 1281 N N . GLN A 1 164 ? 2.535 -23.734 4.539 1 94 164 GLN A N 1
ATOM 1282 C CA . GLN A 1 164 ? 1.767 -22.5 4.664 1 94 164 GLN A CA 1
ATOM 1283 C C . GLN A 1 164 ? 2.498 -21.328 4.016 1 94 164 GLN A C 1
ATOM 1285 O O . GLN A 1 164 ? 3.682 -21.109 4.277 1 94 164 GLN A O 1
ATOM 1290 N N . TYR A 1 165 ? 1.769 -20.594 3.16 1 93.06 165 TYR A N 1
ATOM 1291 C CA . TYR A 1 165 ? 2.303 -19.391 2.523 1 93.06 165 TYR A CA 1
ATOM 1292 C C . TYR A 1 165 ? 1.602 -18.141 3.039 1 93.06 165 TYR A C 1
ATOM 1294 O O . TYR A 1 165 ? 0.377 -18.031 2.945 1 93.06 165 TYR A O 1
ATOM 1302 N N . GLU A 1 166 ? 2.424 -17.25 3.482 1 95.25 166 GLU A N 1
ATOM 1303 C CA . GLU A 1 166 ? 1.886 -16.031 4.098 1 95.25 166 GLU A CA 1
ATOM 1304 C C . GLU A 1 166 ? 1.405 -15.047 3.037 1 95.25 166 GLU A C 1
ATOM 1306 O O . GLU A 1 166 ? 1.774 -15.156 1.866 1 95.25 166 GLU A O 1
ATOM 1311 N N . ASP A 1 167 ? 0.522 -14.188 3.387 1 97.38 167 ASP A N 1
ATOM 1312 C CA . ASP A 1 167 ? 0.15 -13.016 2.598 1 97.38 167 ASP A CA 1
ATOM 1313 C C . ASP A 1 167 ? -0.43 -13.43 1.246 1 97.38 167 ASP A C 1
ATOM 1315 O O . ASP A 1 167 ? 0.001 -12.93 0.204 1 97.38 167 ASP A O 1
ATOM 1319 N N . MET A 1 168 ? -1.454 -14.328 1.37 1 98.19 168 MET A N 1
ATOM 1320 C CA . MET A 1 168 ? -2.012 -14.875 0.136 1 98.19 168 MET A CA 1
ATOM 1321 C C . MET A 1 168 ? -3.398 -14.297 -0.135 1 98.19 168 MET A C 1
ATOM 1323 O O . MET A 1 168 ? -3.809 -14.172 -1.291 1 98.19 168 MET A O 1
ATOM 1327 N N . VAL A 1 169 ? -4.105 -13.898 0.986 1 98.88 169 VAL A N 1
ATOM 1328 C CA . VAL A 1 169 ? -5.512 -13.516 0.848 1 98.88 169 VAL A CA 1
ATOM 1329 C C . VAL A 1 169 ? -5.746 -12.156 1.498 1 98.88 169 VAL A C 1
ATOM 1331 O O . VAL A 1 169 ? -5.34 -11.93 2.641 1 98.88 169 VAL A O 1
ATOM 1334 N N . VAL A 1 170 ? -6.465 -11.32 0.787 1 98.88 170 VAL A N 1
ATOM 1335 C CA . VAL A 1 170 ? -6.785 -10.008 1.33 1 98.88 170 VAL A CA 1
ATOM 1336 C C . VAL A 1 170 ? -7.93 -10.133 2.336 1 98.88 170 VAL A C 1
ATOM 1338 O O . VAL A 1 170 ? -9 -10.648 2.01 1 98.88 170 VAL A O 1
ATOM 1341 N N . GLU A 1 171 ? -7.621 -9.602 3.5 1 98.75 171 GLU A N 1
ATOM 1342 C CA . GLU A 1 171 ? -8.656 -9.531 4.523 1 98.75 171 GLU A CA 1
ATOM 1343 C C . GLU A 1 171 ? -9.234 -8.117 4.633 1 98.75 171 GLU A C 1
ATOM 1345 O O . GLU A 1 171 ? -10.438 -7.949 4.824 1 98.75 171 GLU A O 1
ATOM 1350 N N . SER A 1 172 ? -8.375 -7.129 4.52 1 98.69 172 SER A N 1
ATOM 1351 C CA . SER A 1 172 ? -8.805 -5.734 4.602 1 98.69 172 SER A CA 1
ATOM 1352 C C . SER A 1 172 ? -7.973 -4.844 3.686 1 98.69 172 SER A C 1
ATOM 1354 O O . SER A 1 172 ? -6.855 -5.207 3.309 1 98.69 172 SER A O 1
ATOM 1356 N N . CYS A 1 173 ? -8.609 -3.771 3.354 1 98.62 173 CYS A N 1
ATOM 1357 C CA . CYS A 1 173 ? -7.957 -2.785 2.5 1 98.62 173 CYS A CA 1
ATOM 1358 C C . CYS A 1 173 ? -7.836 -1.443 3.211 1 98.62 173 CYS A C 1
ATOM 1360 O O . CYS A 1 173 ? -8.617 -1.139 4.109 1 98.62 173 CYS A O 1
ATOM 1362 N N . GLY A 1 174 ? -6.863 -0.692 2.742 1 98.38 174 GLY A N 1
ATOM 1363 C CA . GLY A 1 174 ? -6.641 0.663 3.221 1 98.38 174 GLY A CA 1
ATOM 1364 C C . GLY A 1 174 ? -5.793 1.497 2.281 1 98.38 174 GLY A C 1
ATOM 1365 O O . GLY A 1 174 ? -5.422 1.038 1.197 1 98.38 174 GLY A O 1
ATOM 1366 N N . CYS A 1 175 ? -5.496 2.721 2.699 1 97.56 175 CYS A N 1
ATOM 1367 C CA . CYS A 1 175 ? -4.758 3.658 1.86 1 97.56 175 CYS A CA 1
ATOM 1368 C C . CYS A 1 175 ? -3.34 3.861 2.383 1 97.56 175 CYS A C 1
ATOM 1370 O O . CYS A 1 175 ? -3.137 4.031 3.588 1 97.56 175 CYS A O 1
ATOM 1372 N N . ARG A 1 176 ? -2.398 3.744 1.434 1 97.69 176 ARG A N 1
ATOM 1373 C CA . ARG A 1 176 ? -0.984 3.879 1.763 1 97.69 176 ARG A CA 1
ATOM 1374 C C . ARG A 1 176 ? -0.261 4.738 0.731 1 97.69 176 ARG A C 1
ATOM 1376 O O . ARG A 1 176 ? -0.69 4.824 -0.421 1 97.69 176 ARG A O 1
ATOM 1383 N N . MET B 1 1 ? -6.051 37.688 -0.359 1 21.77 1 MET B N 1
ATOM 1384 C CA . MET B 1 1 ? -6.281 37.625 1.082 1 21.77 1 MET B CA 1
ATOM 1385 C C . MET B 1 1 ? -7.293 36.531 1.426 1 21.77 1 MET B C 1
ATOM 1387 O O . MET B 1 1 ? -7.332 36.062 2.559 1 21.77 1 MET B O 1
ATOM 1391 N N . LEU B 1 2 ? -8.242 36.312 0.518 1 24.27 2 LEU B N 1
ATOM 1392 C CA . LEU B 1 2 ? -9.414 35.438 0.667 1 24.27 2 LEU B CA 1
ATOM 1393 C C . LEU B 1 2 ? -9.023 33.969 0.6 1 24.27 2 LEU B C 1
ATOM 1395 O O . LEU B 1 2 ? -9.742 33.125 1.106 1 24.27 2 LEU B O 1
ATOM 1399 N N . SER B 1 3 ? -8.008 33.688 -0.283 1 25.12 3 SER B N 1
ATOM 1400 C CA . SER B 1 3 ? -7.77 32.312 -0.715 1 25.12 3 SER B CA 1
ATOM 1401 C C . SER B 1 3 ? -7.113 31.5 0.392 1 25.12 3 SER B C 1
ATOM 1403 O O . SER B 1 3 ? -6.844 30.297 0.214 1 25.12 3 SER B O 1
ATOM 1405 N N . LEU B 1 4 ? -6.352 32.156 1.312 1 28.72 4 LEU B N 1
ATOM 1406 C CA . LEU B 1 4 ? -5.691 31.562 2.477 1 28.72 4 LEU B CA 1
ATOM 1407 C C . LEU B 1 4 ? -6.719 31.016 3.463 1 28.72 4 LEU B C 1
ATOM 1409 O O . LEU B 1 4 ? -6.367 30.297 4.398 1 28.72 4 LEU B O 1
ATOM 1413 N N . TYR B 1 5 ? -7.895 31.656 3.623 1 30.19 5 TYR B N 1
ATOM 1414 C CA . TYR B 1 5 ? -8.93 31.359 4.602 1 30.19 5 TYR B CA 1
ATOM 1415 C C . TYR B 1 5 ? -9.422 29.922 4.441 1 30.19 5 TYR B C 1
ATOM 1417 O O . TYR B 1 5 ? -9.969 29.344 5.383 1 30.19 5 TYR B O 1
ATOM 1425 N N . ARG B 1 6 ? -9.414 29.375 3.207 1 33.44 6 ARG B N 1
ATOM 1426 C CA . ARG B 1 6 ? -10.109 28.125 2.932 1 33.44 6 ARG B CA 1
ATOM 1427 C C . ARG B 1 6 ? -9.312 26.922 3.447 1 33.44 6 ARG B C 1
ATOM 1429 O O . ARG B 1 6 ? -9.875 25.844 3.654 1 33.44 6 ARG B O 1
ATOM 1436 N N . THR B 1 7 ? -7.996 27.078 3.488 1 33.88 7 THR B N 1
ATOM 1437 C CA . THR B 1 7 ? -7.223 25.906 3.895 1 33.88 7 THR B CA 1
ATOM 1438 C C . THR B 1 7 ? -7.324 25.703 5.402 1 33.88 7 THR B C 1
ATOM 1440 O O . THR B 1 7 ? -7.059 24.594 5.895 1 33.88 7 THR B O 1
ATOM 1443 N N . TYR B 1 8 ? -7.223 26.812 6.23 1 34.31 8 TYR B N 1
ATOM 1444 C CA . TYR B 1 8 ? -7.32 26.688 7.68 1 34.31 8 TYR B CA 1
ATOM 1445 C C . TYR B 1 8 ? -8.555 25.875 8.07 1 34.31 8 TYR B C 1
ATOM 1447 O O . TYR B 1 8 ? -8.508 25.078 9.008 1 34.31 8 TYR B O 1
ATOM 1455 N N . SER B 1 9 ? -9.703 26.219 7.484 1 36.88 9 SER B N 1
ATOM 1456 C CA . SER B 1 9 ? -11 25.609 7.793 1 36.88 9 SER B CA 1
ATOM 1457 C C . SER B 1 9 ? -11.008 24.125 7.438 1 36.88 9 SER B C 1
ATOM 1459 O O . SER B 1 9 ? -11.836 23.375 7.953 1 36.88 9 SER B O 1
ATOM 1461 N N . ILE B 1 10 ? -10.203 23.781 6.594 1 38.12 10 ILE B N 1
ATOM 1462 C CA . ILE B 1 10 ? -10.297 22.406 6.113 1 38.12 10 ILE B CA 1
ATOM 1463 C C . ILE B 1 10 ? -9.766 21.453 7.18 1 38.12 10 ILE B C 1
ATOM 1465 O O . ILE B 1 10 ? -10.398 20.438 7.484 1 38.12 10 ILE B O 1
ATOM 1469 N N . ALA B 1 11 ? -8.461 21.609 7.664 1 41.22 11 ALA B N 1
ATOM 1470 C CA . ALA B 1 11 ? -7.953 20.703 8.688 1 41.22 11 ALA B CA 1
ATOM 1471 C C . ALA B 1 11 ? -8.75 20.844 9.984 1 41.22 11 ALA B C 1
ATOM 1473 O O . ALA B 1 11 ? -9.031 19.844 10.648 1 41.22 11 ALA B O 1
ATOM 1474 N N . GLU B 1 12 ? -8.953 22 10.445 1 42.06 12 GLU B N 1
ATOM 1475 C CA . GLU B 1 12 ? -9.789 22.203 11.625 1 42.06 12 GLU B CA 1
ATOM 1476 C C . GLU B 1 12 ? -11.188 21.625 11.43 1 42.06 12 GLU B C 1
ATOM 1478 O O . GLU B 1 12 ? -11.727 20.984 12.336 1 42.06 12 GLU B O 1
ATOM 1483 N N . LYS B 1 13 ? -11.812 21.984 10.352 1 38.12 13 LYS B N 1
ATOM 1484 C CA . LYS B 1 13 ? -13.109 21.391 10.023 1 38.12 13 LYS B CA 1
ATOM 1485 C C . LYS B 1 13 ? -12.992 19.875 9.836 1 38.12 13 LYS B C 1
ATOM 1487 O O . LYS B 1 13 ? -13.977 19.156 9.969 1 38.12 13 LYS B O 1
ATOM 1492 N N . LEU B 1 14 ? -11.883 19.469 9.195 1 42.34 14 LEU B N 1
ATOM 1493 C CA . LEU B 1 14 ? -11.758 18.031 9 1 42.34 14 LEU B CA 1
ATOM 1494 C C . LEU B 1 14 ? -11.445 17.328 10.32 1 42.34 14 LEU B C 1
ATOM 1496 O O . LEU B 1 14 ? -11.266 16.109 10.344 1 42.34 14 LEU B O 1
ATOM 1500 N N . GLY B 1 15 ? -11.609 18.062 11.477 1 42.38 15 GLY B N 1
ATOM 1501 C CA . GLY B 1 15 ? -11.312 17.438 12.75 1 42.38 15 GLY B CA 1
ATOM 1502 C C . GLY B 1 15 ? -9.898 16.891 12.836 1 42.38 15 GLY B C 1
ATOM 1503 O O . GLY B 1 15 ? -9.648 15.922 13.555 1 42.38 15 GLY B O 1
ATOM 1504 N N . LEU B 1 16 ? -9.078 17.219 11.969 1 49.44 16 LEU B N 1
ATOM 1505 C CA . LEU B 1 16 ? -7.707 16.734 11.812 1 49.44 16 LEU B CA 1
ATOM 1506 C C . LEU B 1 16 ? -6.801 17.312 12.891 1 49.44 16 LEU B C 1
ATOM 1508 O O . LEU B 1 16 ? -5.586 17.422 12.695 1 49.44 16 LEU B O 1
ATOM 1512 N N . ASN B 1 17 ? -7.164 17.938 13.906 1 44.19 17 ASN B N 1
ATOM 1513 C CA . ASN B 1 17 ? -6.238 18.25 14.992 1 44.19 17 ASN B CA 1
ATOM 1514 C C . ASN B 1 17 ? -5.219 17.141 15.203 1 44.19 17 ASN B C 1
ATOM 1516 O O . ASN B 1 17 ? -5.355 16.047 14.641 1 44.19 17 ASN B O 1
ATOM 1520 N N . ALA B 1 18 ? -4.035 17.5 15.93 1 51.44 18 ALA B N 1
ATOM 1521 C CA . ALA B 1 18 ? -3 16.547 16.328 1 51.44 18 ALA B CA 1
ATOM 1522 C C . ALA B 1 18 ? -3.572 15.141 16.469 1 51.44 18 ALA B C 1
ATOM 1524 O O . ALA B 1 18 ? -2.848 14.156 16.328 1 51.44 18 ALA B O 1
ATOM 1525 N N . SER B 1 19 ? -4.797 15.133 16.578 1 53.56 19 SER B N 1
ATOM 1526 C CA . SER B 1 19 ? -5.43 13.82 16.703 1 53.56 19 SER B CA 1
ATOM 1527 C C . SER B 1 19 ? -5.375 13.055 15.375 1 53.56 19 SER B C 1
ATOM 1529 O O . SER B 1 19 ? -5.668 11.859 15.336 1 53.56 19 SER B O 1
ATOM 1531 N N . PHE B 1 20 ? -4.836 13.883 14.445 1 58.5 20 PHE B N 1
ATOM 1532 C CA . PHE B 1 20 ? -4.805 13.242 13.133 1 58.5 20 PHE B CA 1
ATOM 1533 C C . PHE B 1 20 ? -3.664 12.234 13.055 1 58.5 20 PHE B C 1
ATOM 1535 O O . PHE B 1 20 ? -3.711 11.297 12.25 1 58.5 20 PHE B O 1
ATOM 1542 N N . PHE B 1 21 ? -2.732 12.516 13.883 1 66.56 21 PHE B N 1
ATOM 1543 C CA . PHE B 1 21 ? -1.558 11.656 13.789 1 66.56 21 PHE B CA 1
ATOM 1544 C C . PHE B 1 21 ? -1.618 10.531 14.812 1 66.56 21 PHE B C 1
ATOM 1546 O O . PHE B 1 21 ? -2.059 10.742 15.945 1 66.56 21 PHE B O 1
ATOM 1553 N N . GLN B 1 22 ? -1.551 9.406 14.32 1 57.75 22 GLN B N 1
ATOM 1554 C CA . GLN B 1 22 ? -1.392 8.297 15.258 1 57.75 22 GLN B CA 1
ATOM 1555 C C . GLN B 1 22 ? -0.056 8.391 15.992 1 57.75 22 GLN B C 1
ATOM 1557 O O . GLN B 1 22 ? 0.988 8.594 15.375 1 57.75 22 GLN B O 1
ATOM 1562 N N . SER B 1 23 ? -0.197 8.781 17.25 1 59.38 23 SER B N 1
ATOM 1563 C CA . SER B 1 23 ? 0.978 8.914 18.094 1 59.38 23 SER B CA 1
ATOM 1564 C C . SER B 1 23 ? 1.532 7.547 18.484 1 59.38 23 SER B C 1
ATOM 1566 O O . SER B 1 23 ? 0.81 6.551 18.469 1 59.38 23 SER B O 1
ATOM 1568 N N . SER B 1 24 ? 2.953 7.496 18.594 1 55.97 24 SER B N 1
ATOM 1569 C CA . SER B 1 24 ? 3.574 6.332 19.203 1 55.97 24 SER B CA 1
ATOM 1570 C C . SER B 1 24 ? 3.111 6.16 20.656 1 55.97 24 SER B C 1
ATOM 1572 O O . SER B 1 24 ? 2.941 7.145 21.375 1 55.97 24 SER B O 1
ATOM 1574 N N . LYS B 1 25 ? 2.531 5.137 20.953 1 49.03 25 LYS B N 1
ATOM 1575 C CA . LYS B 1 25 ? 2.182 4.848 22.328 1 49.03 25 LYS B CA 1
ATOM 1576 C C . LYS B 1 25 ? 3.32 5.227 23.281 1 49.03 25 LYS B C 1
ATOM 1578 O O . LYS B 1 25 ? 3.086 5.535 24.453 1 49.03 25 LYS B O 1
ATOM 1583 N N . ALA B 1 26 ? 4.516 5.031 23 1 38.75 26 ALA B N 1
ATOM 1584 C CA . ALA B 1 26 ? 5.504 5.078 24.078 1 38.75 26 ALA B CA 1
ATOM 1585 C C . ALA B 1 26 ? 6.023 6.5 24.281 1 38.75 26 ALA B C 1
ATOM 1587 O O . ALA B 1 26 ? 6.887 6.734 25.125 1 38.75 26 ALA B O 1
ATOM 1588 N N . ALA B 1 27 ? 5.785 7.332 23.453 1 40.78 27 ALA B N 1
ATOM 1589 C CA . ALA B 1 27 ? 6.695 8.453 23.672 1 40.78 27 ALA B CA 1
ATOM 1590 C C . ALA B 1 27 ? 6.152 9.406 24.734 1 40.78 27 ALA B C 1
ATOM 1592 O O . ALA B 1 27 ? 4.953 9.695 24.766 1 40.78 27 ALA B O 1
ATOM 1593 N N . ASN B 1 28 ? 7.008 9.523 25.797 1 37.09 28 ASN B N 1
ATOM 1594 C CA . ASN B 1 28 ? 6.887 10.445 26.922 1 37.09 28 ASN B CA 1
ATOM 1595 C C . ASN B 1 28 ? 6.551 11.859 26.453 1 37.09 28 ASN B C 1
ATOM 1597 O O . ASN B 1 28 ? 7.34 12.492 25.75 1 37.09 28 ASN B O 1
ATOM 1601 N N . THR B 1 29 ? 5.348 12.031 26.297 1 43.28 29 THR B N 1
ATOM 1602 C CA . THR B 1 29 ? 4.867 13.383 26.062 1 43.28 29 THR B CA 1
ATOM 1603 C C . THR B 1 29 ? 5.414 14.344 27.125 1 43.28 29 THR B C 1
ATOM 1605 O O . THR B 1 29 ? 5.199 14.141 28.312 1 43.28 29 THR B O 1
ATOM 1608 N N 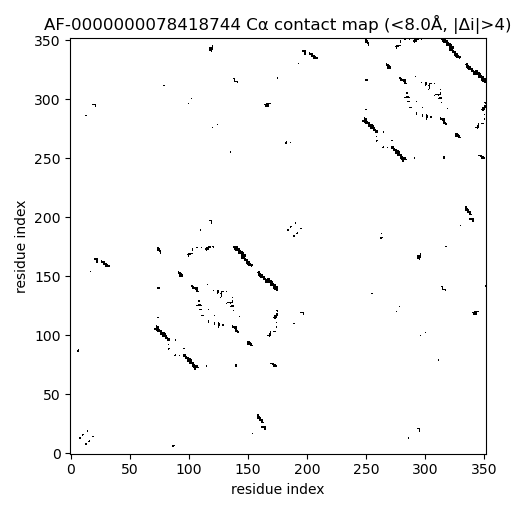. VAL B 1 30 ? 6.531 14.867 26.938 1 40.66 30 VAL B N 1
ATOM 1609 C CA . VAL B 1 30 ? 6.918 15.93 27.859 1 40.66 30 VAL B CA 1
ATOM 1610 C C . VAL B 1 30 ? 6.004 17.141 27.672 1 40.66 30 VAL B C 1
ATOM 1612 O O . VAL B 1 30 ? 5.934 17.703 26.578 1 40.66 30 VAL B O 1
ATOM 1615 N N . THR B 1 31 ? 4.965 17.156 28.344 1 41.03 31 THR B N 1
ATOM 1616 C CA . THR B 1 31 ? 4.055 18.297 28.375 1 41.03 31 THR B CA 1
ATOM 1617 C C . THR B 1 31 ? 4.684 19.484 29.109 1 41.03 31 THR B C 1
ATOM 1619 O O . THR B 1 31 ? 4.918 19.406 30.328 1 41.03 31 THR B O 1
ATOM 1622 N N . SER B 1 32 ? 5.738 20.094 28.641 1 37.84 32 SER B N 1
ATOM 1623 C CA . SER B 1 32 ? 6.16 21.266 29.406 1 37.84 32 SER B CA 1
ATOM 1624 C C . SER B 1 32 ? 5.242 22.453 29.141 1 37.84 32 SER B C 1
ATOM 1626 O O . SER B 1 32 ? 4.688 22.594 28.047 1 37.84 32 SER B O 1
ATOM 1628 N N . PHE B 1 33 ? 4.625 23.031 30.156 1 34.97 33 PHE B N 1
ATOM 1629 C CA . PHE B 1 33 ? 3.908 24.312 30.203 1 34.97 33 PHE B CA 1
ATOM 1630 C C . PHE B 1 33 ? 4.816 25.453 29.781 1 34.97 33 PHE B C 1
ATOM 1632 O O . PHE B 1 33 ? 5.773 25.781 30.484 1 34.97 33 PHE B O 1
ATOM 1639 N N 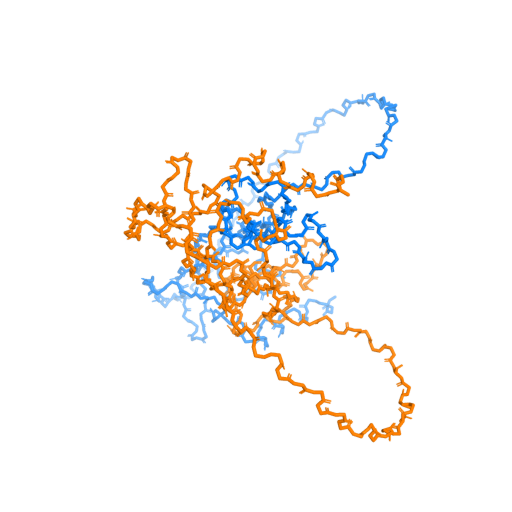. VAL B 1 34 ? 5.258 25.594 28.641 1 34.81 34 VAL B N 1
ATOM 1640 C CA . VAL B 1 34 ? 6.168 26.672 28.297 1 34.81 34 VAL B CA 1
ATOM 1641 C C . VAL B 1 34 ? 5.457 28.016 28.438 1 34.81 34 VAL B C 1
ATOM 1643 O O . VAL B 1 34 ? 4.34 28.188 27.938 1 34.81 34 VAL B O 1
ATOM 1646 N N . ASP B 1 35 ? 5.727 28.766 29.516 1 29.02 35 ASP B N 1
ATOM 1647 C CA . ASP B 1 35 ? 5.52 30.203 29.625 1 29.02 35 ASP B CA 1
ATOM 1648 C C . ASP B 1 35 ? 6.07 30.922 28.391 1 29.02 35 ASP B C 1
ATOM 1650 O O . ASP B 1 35 ? 7.219 30.703 28 1 29.02 35 ASP B O 1
ATOM 1654 N N . ARG B 1 36 ? 5.246 31.297 27.438 1 33.78 36 ARG B N 1
ATOM 1655 C CA . ARG B 1 36 ? 5.465 32.031 26.188 1 33.78 36 ARG B CA 1
ATOM 1656 C C . ARG B 1 36 ? 6.363 33.219 26.406 1 33.78 36 ARG B C 1
ATOM 1658 O O . ARG B 1 36 ? 5.891 34.312 26.797 1 33.78 36 ARG B O 1
ATOM 1665 N N . GLY B 1 37 ? 7.559 33.125 27.109 1 27.06 37 GLY B N 1
ATOM 1666 C CA . GLY B 1 37 ? 8.344 34.344 27.047 1 27.06 37 GLY B CA 1
ATOM 1667 C C . GLY B 1 37 ? 8.711 34.781 25.641 1 27.06 37 GLY B C 1
ATOM 1668 O O . GLY B 1 37 ? 8.695 33.938 24.719 1 27.06 37 GLY B O 1
ATOM 1669 N N . ARG B 1 38 ? 8.641 36.031 25.219 1 28.34 38 ARG B N 1
ATOM 1670 C CA . ARG B 1 38 ? 8.789 36.938 24.078 1 28.34 38 ARG B CA 1
ATOM 1671 C C . ARG B 1 38 ? 10.156 36.75 23.422 1 28.34 38 ARG B C 1
ATOM 1673 O O . ARG B 1 38 ? 10.57 37.594 22.609 1 28.34 38 ARG B O 1
ATOM 1680 N N . ASP B 1 39 ? 11.078 35.812 23.734 1 27.28 39 ASP B N 1
ATOM 1681 C CA . ASP B 1 39 ? 12.43 36.188 23.328 1 27.28 39 ASP B CA 1
ATOM 1682 C C . ASP B 1 39 ? 12.586 36.125 21.812 1 27.28 39 ASP B C 1
ATOM 1684 O O . ASP B 1 39 ? 11.969 35.312 21.141 1 27.28 39 ASP B O 1
ATOM 1688 N N . SER B 1 40 ? 13.008 37.312 21.219 1 26.12 40 SER B N 1
ATOM 1689 C CA . SER B 1 40 ? 13.383 37.906 19.938 1 26.12 40 SER B CA 1
ATOM 1690 C C . SER B 1 40 ? 14.5 37.125 19.266 1 26.12 40 SER B C 1
ATOM 1692 O O . SER B 1 40 ? 15.656 37.188 19.672 1 26.12 40 SER B O 1
ATOM 1694 N N . PHE B 1 41 ? 14.398 35.781 19.078 1 23 41 PHE B N 1
ATOM 1695 C CA . PHE B 1 41 ? 15.547 35.125 18.5 1 23 41 PHE B CA 1
ATOM 1696 C C . PHE B 1 41 ? 15.844 35.656 17.094 1 23 41 PHE B C 1
ATOM 1698 O O . PHE B 1 41 ? 15 35.594 16.203 1 23 41 PHE B O 1
ATOM 1705 N N . ARG B 1 42 ? 16.672 36.75 17 1 23.45 42 ARG B N 1
ATOM 1706 C CA . ARG B 1 42 ? 17.266 37.469 15.883 1 23.45 42 ARG B CA 1
ATOM 1707 C C . ARG B 1 42 ? 18.125 36.562 15.031 1 23.45 42 ARG B C 1
ATOM 1709 O O . ARG B 1 42 ? 19.188 36.094 15.469 1 23.45 42 ARG B O 1
ATOM 1716 N N . GLY B 1 43 ? 17.531 35.469 14.5 1 21.17 43 GLY B N 1
ATOM 1717 C CA . GLY B 1 43 ? 18.359 34.594 13.695 1 21.17 43 GLY B CA 1
ATOM 1718 C C . GLY B 1 43 ? 19.047 35.281 12.539 1 21.17 43 GLY B C 1
ATOM 1719 O O . GLY B 1 43 ? 18.422 36.125 11.859 1 21.17 43 GLY B O 1
ATOM 1720 N N . ARG B 1 44 ? 20.281 35.719 12.641 1 23.27 44 ARG B N 1
ATOM 1721 C CA . ARG B 1 44 ? 21.25 36.312 11.742 1 23.27 44 ARG B CA 1
ATOM 1722 C C . ARG B 1 44 ? 21.516 35.438 10.531 1 23.27 44 ARG B C 1
ATOM 1724 O O . ARG B 1 44 ? 22.172 34.406 10.648 1 23.27 44 ARG B O 1
ATOM 1731 N N . LEU B 1 45 ? 20.469 35.125 9.781 1 22.41 45 LEU B N 1
ATOM 1732 C CA . LEU B 1 45 ? 20.75 34.281 8.633 1 22.41 45 LEU B CA 1
ATOM 1733 C C . LEU B 1 45 ? 21.719 34.969 7.676 1 22.41 45 LEU B C 1
ATOM 1735 O O . LEU B 1 45 ? 21.672 36.188 7.504 1 22.41 45 LEU B O 1
ATOM 1739 N N . ALA B 1 46 ? 22.953 34.406 7.34 1 22.5 46 ALA B N 1
ATOM 1740 C CA . ALA B 1 46 ? 24.203 34.5 6.605 1 22.5 46 ALA B CA 1
ATOM 1741 C C . ALA B 1 46 ? 23.953 34.5 5.098 1 22.5 46 ALA B C 1
ATOM 1743 O O . ALA B 1 46 ? 23.531 33.469 4.539 1 22.5 46 ALA B O 1
ATOM 1744 N N . GLY B 1 47 ? 23.312 35.406 4.438 1 20.94 47 GLY B N 1
ATOM 1745 C CA . GLY B 1 47 ? 23 35.344 3.018 1 20.94 47 GLY B CA 1
ATOM 1746 C C . GLY B 1 47 ? 24.234 35.406 2.137 1 20.94 47 GLY B C 1
ATOM 1747 O O . GLY B 1 47 ? 24.922 36.438 2.064 1 20.94 47 GLY B O 1
ATOM 1748 N N . GLU B 1 48 ? 25.25 34.5 2.326 1 22.33 48 GLU B N 1
ATOM 1749 C CA . GLU B 1 48 ? 26.438 34.562 1.484 1 22.33 48 GLU B CA 1
ATOM 1750 C C . GLU B 1 48 ? 26.078 34.531 0.004 1 22.33 48 GLU B C 1
ATOM 1752 O O . GLU B 1 48 ? 25.125 33.844 -0.386 1 22.33 48 GLU B O 1
ATOM 1757 N N . GLU B 1 49 ? 26.625 35.5 -0.773 1 20.81 49 GLU B N 1
ATOM 1758 C CA . GLU B 1 49 ? 26.531 36.094 -2.094 1 20.81 49 GLU B CA 1
ATOM 1759 C C . GLU B 1 49 ? 26.906 35.125 -3.191 1 20.81 49 GLU B C 1
ATOM 1761 O O . GLU B 1 49 ? 27.531 34.094 -2.922 1 20.81 49 GLU B O 1
ATOM 1766 N N . SER B 1 50 ? 26.938 35.594 -4.543 1 22.09 50 SER B N 1
ATOM 1767 C CA . SER B 1 50 ? 26.5 35.562 -5.938 1 22.09 50 SER B CA 1
ATOM 1768 C C . SER B 1 50 ? 27.578 35 -6.844 1 22.09 50 SER B C 1
ATOM 1770 O O . SER B 1 50 ? 27.469 35.062 -8.07 1 22.09 50 SER B O 1
ATOM 1772 N N . GLN B 1 51 ? 28.516 34 -6.523 1 21.53 51 GLN B N 1
ATOM 1773 C CA . GLN B 1 51 ? 29.562 33.875 -7.531 1 21.53 51 GLN B CA 1
ATOM 1774 C C . GLN B 1 51 ? 28.984 33.438 -8.875 1 21.53 51 GLN B C 1
ATOM 1776 O O . GLN B 1 51 ? 28.188 32.5 -8.945 1 21.53 51 GLN B O 1
ATOM 1781 N N . ALA B 1 52 ? 29.062 34.25 -10.008 1 22.36 52 ALA B N 1
ATOM 1782 C CA . ALA B 1 52 ? 28.594 34.406 -11.391 1 22.36 52 ALA B CA 1
ATOM 1783 C C . ALA B 1 52 ? 29.328 33.438 -12.312 1 22.36 52 ALA B C 1
ATOM 1785 O O . ALA B 1 52 ? 29.297 33.594 -13.539 1 22.36 52 ALA B O 1
ATOM 1786 N N . THR B 1 53 ? 29.641 32.125 -11.922 1 22.58 53 THR B N 1
ATOM 1787 C CA . THR B 1 53 ? 30.5 31.422 -12.867 1 22.58 53 THR B CA 1
ATOM 1788 C C . THR B 1 53 ? 29.812 31.312 -14.227 1 22.58 53 THR B C 1
ATOM 1790 O O . THR B 1 53 ? 28.578 31.203 -14.305 1 22.58 53 THR B O 1
ATOM 1793 N N . ALA B 1 54 ? 30.688 31.312 -15.477 1 24.42 54 ALA B N 1
ATOM 1794 C CA . ALA B 1 54 ? 30.688 31.438 -16.938 1 24.42 54 ALA B CA 1
ATOM 1795 C C . ALA B 1 54 ? 30.047 30.219 -17.594 1 24.42 54 ALA B C 1
ATOM 1797 O O . ALA B 1 54 ? 30.344 29.078 -17.219 1 24.42 54 ALA B O 1
ATOM 1798 N N . ARG B 1 55 ? 28.922 30.422 -18.375 1 22.88 55 ARG B N 1
ATOM 1799 C CA . ARG B 1 55 ? 27.953 29.641 -19.141 1 22.88 55 ARG B CA 1
ATOM 1800 C C . ARG B 1 55 ? 28.625 29 -20.359 1 22.88 55 ARG B C 1
ATOM 1802 O O . ARG B 1 55 ? 29.078 29.688 -21.266 1 22.88 55 ARG B O 1
ATOM 1809 N N . ARG B 1 56 ? 29.547 27.984 -20.234 1 23.55 56 ARG B N 1
ATOM 1810 C CA . ARG B 1 56 ? 30.016 27.328 -21.438 1 23.55 56 ARG B CA 1
ATOM 1811 C C . ARG B 1 56 ? 28.859 26.797 -22.266 1 23.55 56 ARG B C 1
ATOM 1813 O O . ARG B 1 56 ? 27.906 26.219 -21.719 1 23.55 56 ARG B O 1
ATOM 1820 N N . ALA B 1 57 ? 28.672 27.203 -23.594 1 24.17 57 ALA B N 1
ATOM 1821 C CA . ALA B 1 57 ? 27.688 26.969 -24.656 1 24.17 57 ALA B CA 1
ATOM 1822 C C . ALA B 1 57 ? 27.719 25.516 -25.125 1 24.17 57 ALA B C 1
ATOM 1824 O O . ALA B 1 57 ? 28.734 25.047 -25.641 1 24.17 57 ALA B O 1
ATOM 1825 N N . ALA B 1 58 ? 27.266 24.547 -24.453 1 23.73 58 ALA B N 1
ATOM 1826 C CA . ALA B 1 58 ? 27.234 23.156 -24.906 1 23.73 58 ALA B CA 1
ATOM 1827 C C . ALA B 1 58 ? 26.422 23.031 -26.203 1 23.73 58 ALA B C 1
ATOM 1829 O O . ALA B 1 58 ? 25.438 23.766 -26.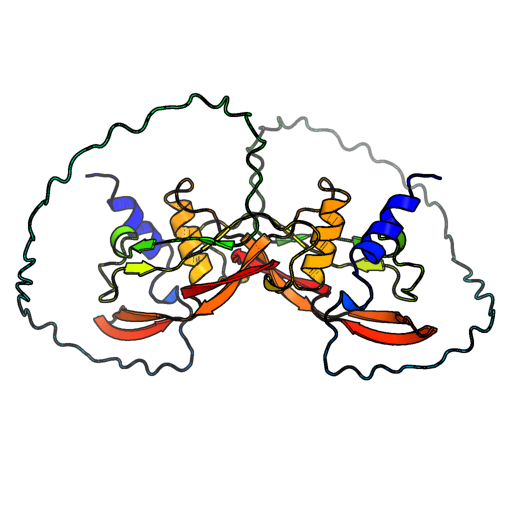406 1 23.73 58 ALA B O 1
ATOM 1830 N N . PHE B 1 59 ? 27.062 22.578 -27.312 1 28.67 59 PHE B N 1
ATOM 1831 C CA . PHE B 1 59 ? 26.641 22.25 -28.672 1 28.67 59 PHE B CA 1
ATOM 1832 C C . PHE B 1 59 ? 25.484 21.266 -28.656 1 28.67 59 PHE B C 1
ATOM 1834 O O . PHE B 1 59 ? 25.516 20.266 -27.938 1 28.67 59 PHE B O 1
ATOM 1841 N N . ALA B 1 60 ? 24.234 21.719 -29.016 1 28.55 60 ALA B N 1
ATOM 1842 C CA . ALA B 1 60 ? 22.938 21.031 -29.047 1 28.55 60 ALA B CA 1
ATOM 1843 C C . ALA B 1 60 ? 22.938 19.938 -30.109 1 28.55 60 ALA B C 1
ATOM 1845 O O . ALA B 1 60 ? 22.969 20.219 -31.312 1 28.55 60 ALA B O 1
ATOM 1846 N N . SER B 1 61 ? 23.797 18.906 -30.109 1 32.66 61 SER B N 1
ATOM 1847 C CA . SER B 1 61 ? 23.547 17.844 -31.078 1 32.66 61 SER B CA 1
ATOM 1848 C C . SER B 1 61 ? 22.078 17.453 -31.109 1 32.66 61 SER B C 1
ATOM 1850 O O . SER B 1 61 ? 21.438 17.312 -30.062 1 32.66 61 SER B O 1
ATOM 1852 N N . ARG B 1 62 ? 21.422 17.797 -32.219 1 32.78 62 ARG B N 1
ATOM 1853 C CA . ARG B 1 62 ? 20.031 17.484 -32.531 1 32.78 62 ARG B CA 1
ATOM 1854 C C . ARG B 1 62 ? 19.812 15.977 -32.562 1 32.78 62 ARG B C 1
ATOM 1856 O O . ARG B 1 62 ? 20.219 15.297 -33.5 1 32.78 62 ARG B O 1
ATOM 1863 N N . HIS B 1 63 ? 20.172 15.195 -31.641 1 34.91 63 HIS B N 1
ATOM 1864 C CA . HIS B 1 63 ? 19.703 13.82 -31.703 1 34.91 63 HIS B CA 1
ATOM 1865 C C . HIS B 1 63 ? 18.188 13.773 -31.859 1 34.91 63 HIS B C 1
ATOM 1867 O O . HIS B 1 63 ? 17.469 14.602 -31.297 1 34.91 63 HIS B O 1
ATOM 1873 N N . GLY B 1 64 ? 17.719 13.352 -33 1 33.25 64 GLY B N 1
ATOM 1874 C CA . GLY B 1 64 ? 16.312 13.031 -33.219 1 33.25 64 GLY B CA 1
ATOM 1875 C C . GLY B 1 64 ? 15.711 12.234 -32.062 1 33.25 64 GLY B C 1
ATOM 1876 O O . GLY B 1 64 ? 16.281 11.227 -31.625 1 33.25 64 GLY B O 1
ATOM 1877 N N . LYS B 1 65 ? 15.109 12.992 -31.188 1 38.16 65 LYS B N 1
ATOM 1878 C CA . LYS B 1 65 ? 14.391 12.383 -30.078 1 38.16 65 LYS B CA 1
ATOM 1879 C C . LYS B 1 65 ? 13.406 11.32 -30.562 1 38.16 65 LYS B C 1
ATOM 1881 O O . LYS B 1 65 ? 12.492 11.625 -31.328 1 38.16 65 LYS B O 1
ATOM 1886 N N . ARG B 1 66 ? 13.805 10.203 -30.984 1 36.38 66 ARG B N 1
ATOM 1887 C CA . ARG B 1 66 ? 12.781 9.172 -31.047 1 36.38 66 ARG B CA 1
ATOM 1888 C C . ARG B 1 66 ? 11.828 9.266 -29.859 1 36.38 66 ARG B C 1
ATOM 1890 O O . ARG B 1 66 ? 12.258 9.484 -28.734 1 36.38 66 ARG B O 1
ATOM 1897 N N . HIS B 1 67 ? 10.711 9.727 -30.188 1 38.62 67 HIS B N 1
ATOM 1898 C CA . HIS B 1 67 ? 9.68 9.711 -29.156 1 38.62 67 HIS B CA 1
ATOM 1899 C C . HIS B 1 67 ? 9.609 8.359 -28.453 1 38.62 67 HIS B C 1
ATOM 1901 O O . HIS B 1 67 ? 9.086 7.395 -29.016 1 38.62 67 HIS B O 1
ATOM 1907 N N . GLY B 1 68 ? 10.57 7.789 -27.984 1 39.91 68 GLY B N 1
ATOM 1908 C CA . GLY B 1 68 ? 10.492 6.582 -27.188 1 39.91 68 GLY B CA 1
ATOM 1909 C C . GLY B 1 68 ? 9.352 6.605 -26.188 1 39.91 68 GLY B C 1
ATOM 1910 O O . GLY B 1 68 ? 8.945 7.672 -25.719 1 39.91 68 GLY B O 1
ATOM 1911 N N . ARG B 1 69 ? 8.414 5.68 -26.328 1 46.22 69 ARG B N 1
ATOM 1912 C CA . ARG B 1 69 ? 7.391 5.535 -25.297 1 46.22 69 ARG B CA 1
ATOM 1913 C C . ARG B 1 69 ? 7.969 5.789 -23.906 1 46.22 69 ARG B C 1
ATOM 1915 O O . ARG B 1 69 ? 9.023 5.262 -23.562 1 46.22 69 ARG B O 1
ATOM 1922 N N . LYS B 1 70 ? 7.891 6.918 -23.453 1 48.44 70 LYS B N 1
ATOM 1923 C CA . LYS B 1 70 ? 8.367 7.238 -22.125 1 48.44 70 LYS B CA 1
ATOM 1924 C C . LYS B 1 70 ? 8.203 6.047 -21.172 1 48.44 70 LYS B C 1
ATOM 1926 O O . LYS B 1 70 ? 7.094 5.562 -20.969 1 48.44 70 LYS B O 1
ATOM 1931 N N . SER B 1 71 ? 9.078 5.098 -21.203 1 58.41 71 SER B N 1
ATOM 1932 C CA . SER B 1 71 ? 9.172 3.92 -20.344 1 58.41 71 SER B CA 1
ATOM 1933 C C . SER B 1 71 ? 8.703 4.23 -18.938 1 58.41 71 SER B C 1
ATOM 1935 O O . SER B 1 71 ? 9.203 5.164 -18.297 1 58.41 71 SER B O 1
ATOM 1937 N N . ARG B 1 72 ? 7.527 3.865 -18.547 1 78.5 72 ARG B N 1
ATOM 1938 C CA . ARG B 1 72 ? 7.047 4.082 -17.188 1 78.5 72 ARG B CA 1
ATOM 1939 C C . ARG B 1 72 ? 8.062 3.602 -16.156 1 78.5 72 ARG B C 1
ATOM 1941 O O . ARG B 1 72 ? 8.602 2.5 -16.281 1 78.5 72 ARG B O 1
ATOM 1948 N N . LEU B 1 73 ? 8.656 4.477 -15.266 1 92.19 73 LEU B N 1
ATOM 1949 C CA . LEU B 1 73 ? 9.641 4.199 -14.219 1 92.19 73 LEU B CA 1
ATOM 1950 C C . LEU B 1 73 ? 9.102 3.182 -13.219 1 92.19 73 LEU B C 1
ATOM 1952 O O . LEU B 1 73 ? 7.914 3.191 -12.898 1 92.19 73 LEU B O 1
ATOM 1956 N N . ARG B 1 74 ? 9.945 2.336 -12.812 1 95.62 74 ARG B N 1
ATOM 1957 C CA . ARG B 1 74 ? 9.609 1.316 -11.828 1 95.62 74 ARG B CA 1
ATOM 1958 C C . ARG B 1 74 ? 9.352 1.94 -10.461 1 95.62 74 ARG B C 1
ATOM 1960 O O . ARG B 1 74 ? 9.844 3.037 -10.172 1 95.62 74 ARG B O 1
ATOM 1967 N N . CYS B 1 75 ? 8.664 1.241 -9.695 1 98 75 CYS B N 1
ATOM 1968 C CA . CYS B 1 75 ? 8.352 1.661 -8.336 1 98 75 CYS B CA 1
ATOM 1969 C C . CYS B 1 75 ? 9.609 2.094 -7.594 1 98 75 CYS B C 1
ATOM 1971 O O . CYS B 1 75 ? 10.57 1.329 -7.492 1 98 75 CYS B O 1
ATOM 1973 N N . SER B 1 76 ? 9.594 3.322 -7.117 1 98.12 76 SER B N 1
ATOM 1974 C CA . SER B 1 76 ? 10.742 3.842 -6.383 1 98.12 76 SER B CA 1
ATOM 1975 C C . SER B 1 76 ? 10.344 4.996 -5.473 1 98.12 76 SER B C 1
ATOM 1977 O O . SER B 1 76 ? 9.234 5.523 -5.582 1 98.12 76 SER B O 1
ATOM 1979 N N . LYS B 1 77 ? 11.242 5.301 -4.598 1 98.56 77 LYS B N 1
ATOM 1980 C CA . LYS B 1 77 ? 11.07 6.43 -3.686 1 98.56 77 LYS B CA 1
ATOM 1981 C C . LYS B 1 77 ? 11.352 7.754 -4.395 1 98.56 77 LYS B C 1
ATOM 1983 O O . LYS B 1 77 ? 12.352 7.887 -5.098 1 98.56 77 LYS B O 1
ATOM 1988 N N . LYS B 1 78 ? 10.453 8.727 -4.277 1 98.62 78 LYS B N 1
ATOM 1989 C CA . LYS B 1 78 ? 10.57 10.047 -4.879 1 98.62 78 LYS B CA 1
ATOM 1990 C C . LYS B 1 78 ? 10.469 11.141 -3.816 1 98.62 78 LYS B C 1
ATOM 1992 O O . LYS B 1 78 ? 9.969 10.906 -2.719 1 98.62 78 LYS B O 1
ATOM 1997 N N . PRO B 1 79 ? 10.977 12.328 -4.164 1 98.5 79 PRO B N 1
ATOM 1998 C CA . PRO B 1 79 ? 10.898 13.43 -3.197 1 98.5 79 PRO B CA 1
ATOM 1999 C C . PRO B 1 79 ? 9.469 13.922 -2.973 1 98.5 79 PRO B C 1
ATOM 2001 O O . PRO B 1 79 ? 8.672 13.945 -3.91 1 98.5 79 PRO B O 1
ATOM 2004 N N . LEU B 1 80 ? 9.188 14.242 -1.729 1 98.69 80 LEU B N 1
ATOM 2005 C CA . LEU B 1 80 ? 7.969 14.922 -1.298 1 98.69 80 LEU B CA 1
ATOM 2006 C C . LEU B 1 80 ? 8.242 15.812 -0.092 1 98.69 80 LEU B C 1
ATOM 2008 O O . LEU B 1 80 ? 8.531 15.32 0.999 1 98.69 80 LEU B O 1
ATOM 2012 N N . HIS B 1 81 ? 8.156 17.031 -0.361 1 98.62 81 HIS B N 1
ATOM 2013 C CA . HIS B 1 81 ? 8.406 18.016 0.683 1 98.62 81 HIS B CA 1
ATOM 2014 C C . HIS B 1 81 ? 7.102 18.453 1.343 1 98.62 81 HIS B C 1
ATOM 2016 O O . HIS B 1 81 ? 6.156 18.844 0.656 1 98.62 81 HIS B O 1
ATOM 2022 N N . VAL B 1 82 ? 7.082 18.375 2.691 1 98.19 82 VAL B N 1
ATOM 2023 C CA . VAL B 1 82 ? 5.906 18.797 3.445 1 98.19 82 VAL B CA 1
ATOM 2024 C C . VAL B 1 82 ? 6.203 20.094 4.188 1 98.19 82 VAL B C 1
ATOM 2026 O O . VAL B 1 82 ? 7.191 20.188 4.922 1 98.19 82 VAL B O 1
ATOM 2029 N N . ASN B 1 83 ? 5.344 21.031 3.896 1 97.38 83 ASN B N 1
ATOM 2030 C CA . ASN B 1 83 ? 5.379 22.312 4.586 1 97.38 83 ASN B CA 1
ATOM 2031 C C . ASN B 1 83 ? 4.098 22.562 5.383 1 97.38 83 ASN B C 1
ATOM 2033 O O . ASN B 1 83 ? 3.039 22.797 4.809 1 97.38 83 ASN B O 1
ATOM 2037 N N . PHE B 1 84 ? 4.238 22.578 6.742 1 94.56 84 PHE B N 1
ATOM 2038 C CA . PHE B 1 84 ? 3.072 22.688 7.609 1 94.56 84 PHE B CA 1
ATOM 2039 C C . PHE B 1 84 ? 2.453 24.078 7.508 1 94.56 84 PHE B C 1
ATOM 2041 O O . PHE B 1 84 ? 1.255 24.25 7.734 1 94.56 84 PHE B O 1
ATOM 2048 N N . LYS B 1 85 ? 3.232 25.016 7.176 1 93.38 85 LYS B N 1
ATOM 2049 C CA . LYS B 1 85 ? 2.68 26.359 6.949 1 93.38 85 LYS B CA 1
ATOM 2050 C C . LYS B 1 85 ? 1.733 26.359 5.754 1 93.38 85 LYS B C 1
ATOM 2052 O O . LYS B 1 85 ? 0.654 26.953 5.812 1 93.38 85 LYS B O 1
ATOM 2057 N N . GLU B 1 86 ? 2.232 25.641 4.688 1 93.06 86 GLU B N 1
ATOM 2058 C CA . GLU B 1 86 ? 1.404 25.547 3.488 1 93.06 86 GLU B CA 1
ATOM 2059 C C . GLU B 1 86 ? 0.118 24.781 3.766 1 93.06 86 GLU B C 1
ATOM 2061 O O . GLU B 1 86 ? -0.914 25.031 3.143 1 93.06 86 GLU B O 1
ATOM 2066 N N . LEU B 1 87 ? 0.165 23.906 4.766 1 91.25 87 LEU B N 1
ATOM 2067 C CA . LEU B 1 87 ? -1.005 23.109 5.145 1 91.25 87 LEU B CA 1
ATOM 2068 C C . LEU B 1 87 ? -1.896 23.891 6.105 1 91.25 87 LEU B C 1
ATOM 2070 O O . LEU B 1 87 ? -2.994 23.438 6.441 1 91.25 87 LEU B O 1
ATOM 2074 N N . GLY B 1 88 ? -1.38 24.984 6.527 1 89.44 88 GLY B N 1
ATOM 2075 C CA . GLY B 1 88 ? -2.125 25.828 7.457 1 89.44 88 GLY B CA 1
ATOM 2076 C C . GLY B 1 88 ? -2.014 25.359 8.898 1 89.44 88 GLY B C 1
ATOM 2077 O O . GLY B 1 88 ? -2.922 25.578 9.703 1 89.44 88 GLY B O 1
ATOM 2078 N N . TRP B 1 89 ? -0.937 24.625 9.18 1 90.69 89 TRP B N 1
ATOM 2079 C CA . TRP B 1 89 ? -0.805 24.031 10.5 1 90.69 89 TRP B CA 1
ATOM 2080 C C . TRP B 1 89 ? 0.252 24.75 11.328 1 90.69 89 TRP B C 1
ATOM 2082 O O . TRP B 1 89 ? 0.672 24.266 12.375 1 90.69 89 TRP B O 1
ATOM 2092 N N . ASP B 1 90 ? 0.648 25.875 10.914 1 90 90 ASP B N 1
ATOM 2093 C CA . ASP B 1 90 ? 1.707 26.609 11.609 1 90 90 ASP B CA 1
ATOM 2094 C C . ASP B 1 90 ? 1.158 27.344 12.82 1 90 90 ASP B C 1
ATOM 2096 O O . ASP B 1 90 ? 1.923 27.891 13.617 1 90 90 ASP B O 1
ATOM 2100 N N . ASP B 1 91 ? -0.053 27.359 13.094 1 90 91 ASP B N 1
ATOM 2101 C CA . ASP B 1 91 ? -0.614 27.984 14.289 1 90 91 ASP B CA 1
ATOM 2102 C C . ASP B 1 91 ? -0.463 27.094 15.508 1 90 91 ASP B C 1
ATOM 2104 O O . ASP B 1 91 ? -0.466 27.562 16.641 1 90 91 ASP B O 1
ATOM 2108 N N . TRP B 1 92 ? -0.368 25.781 15.242 1 89.94 92 TRP B N 1
ATOM 2109 C CA . TRP B 1 92 ? -0.297 24.891 16.406 1 89.94 92 TRP B CA 1
ATOM 2110 C C . TRP B 1 92 ? 0.987 24.078 16.375 1 89.94 92 TRP B C 1
ATOM 2112 O O . TRP B 1 92 ? 1.449 23.594 17.422 1 89.94 92 TRP B O 1
ATOM 2122 N N . ILE B 1 93 ? 1.552 23.828 15.195 1 93.31 93 ILE B N 1
ATOM 2123 C CA . ILE B 1 93 ? 2.844 23.156 15.117 1 93.31 93 ILE B CA 1
ATOM 2124 C C . ILE B 1 93 ? 3.967 24.172 15.297 1 93.31 93 ILE B C 1
ATOM 2126 O O . ILE B 1 93 ? 4.039 25.156 14.562 1 93.31 93 ILE B O 1
ATOM 2130 N N . ILE B 1 94 ? 4.773 23.922 16.281 1 94.44 94 ILE B N 1
ATOM 2131 C CA . ILE B 1 94 ? 5.891 24.812 16.594 1 94.44 94 ILE B CA 1
ATOM 2132 C C . ILE B 1 94 ? 7.117 24.391 15.781 1 94.44 94 ILE B C 1
ATOM 2134 O O . ILE B 1 94 ? 7.754 25.219 15.125 1 94.44 94 ILE B O 1
ATOM 2138 N N . ALA B 1 95 ? 7.512 23.109 15.883 1 96.31 95 ALA B N 1
ATOM 2139 C CA . ALA B 1 95 ? 8.68 22.594 15.172 1 96.31 95 ALA B CA 1
ATOM 2140 C C . ALA B 1 95 ? 8.578 21.094 14.969 1 96.31 95 ALA B C 1
ATOM 2142 O O . ALA B 1 95 ? 8.055 20.375 15.82 1 96.31 95 ALA B O 1
ATOM 2143 N N . PRO B 1 96 ? 9.273 20.484 13.883 1 97.31 96 PRO B N 1
ATOM 2144 C CA . PRO B 1 96 ? 9.703 21.281 12.727 1 97.31 96 PRO B CA 1
ATOM 2145 C C . PRO B 1 96 ? 8.531 21.828 11.914 1 97.31 96 PRO B C 1
ATOM 2147 O O . PRO B 1 96 ? 7.418 21.312 12.008 1 97.31 96 PRO B O 1
ATOM 2150 N N . LEU B 1 97 ? 8.766 22.891 11.078 1 96.94 97 LEU B N 1
ATOM 2151 C CA . LEU B 1 97 ? 7.703 23.453 10.25 1 96.94 97 LEU B CA 1
ATOM 2152 C C . LEU B 1 97 ? 7.699 22.812 8.867 1 96.94 97 LEU B C 1
ATOM 2154 O O . LEU B 1 97 ? 6.762 23 8.086 1 96.94 97 LEU B O 1
ATOM 2158 N N . GLU B 1 98 ? 8.758 22.094 8.539 1 98.12 98 GLU B N 1
ATOM 2159 C CA . GLU B 1 98 ? 8.844 21.359 7.289 1 98.12 98 GLU B CA 1
ATOM 2160 C C . GLU B 1 98 ? 9.68 20.078 7.457 1 98.12 98 GLU B C 1
ATOM 2162 O O . GLU B 1 98 ? 10.445 19.969 8.414 1 98.12 98 GLU B O 1
ATOM 2167 N N . TYR B 1 99 ? 9.461 19.094 6.617 1 98.25 99 TYR B N 1
ATOM 2168 C CA . TYR B 1 99 ? 10.273 17.891 6.602 1 98.25 99 TYR B CA 1
ATOM 2169 C C . TYR B 1 99 ? 10.156 17.172 5.262 1 98.25 99 TYR B C 1
ATOM 2171 O O . TYR B 1 99 ? 9.289 17.5 4.449 1 98.25 99 TYR B O 1
ATOM 2179 N N . GLU B 1 100 ? 11.07 16.297 4.961 1 98.81 100 GLU B N 1
ATOM 2180 C CA . GLU B 1 100 ? 11.062 15.492 3.748 1 98.81 100 GLU B CA 1
ATOM 2181 C C . GLU B 1 100 ? 10.359 14.156 3.98 1 98.81 100 GLU B C 1
ATOM 2183 O O . GLU B 1 100 ? 10.953 13.227 4.535 1 98.81 100 GLU B O 1
ATOM 2188 N N . ALA B 1 101 ? 9.125 14.078 3.518 1 98.81 101 ALA B N 1
ATOM 2189 C CA . ALA B 1 101 ? 8.312 12.883 3.734 1 98.81 101 ALA B CA 1
ATOM 2190 C C . ALA B 1 101 ? 8.641 11.805 2.707 1 98.81 101 ALA B C 1
ATOM 2192 O O . ALA B 1 101 ? 8.523 10.609 2.992 1 98.81 101 ALA B O 1
ATOM 2193 N N . HIS B 1 102 ? 9 12.203 1.497 1 98.88 102 HIS B N 1
ATOM 2194 C CA . HIS B 1 102 ? 9.141 11.336 0.335 1 98.88 102 HIS B CA 1
ATOM 2195 C C . HIS B 1 102 ? 7.828 10.633 0.011 1 98.88 102 HIS B C 1
ATOM 2197 O O . HIS B 1 102 ? 6.844 10.773 0.743 1 98.88 102 HIS B O 1
ATOM 2203 N N . HIS B 1 103 ? 7.715 10.07 -1.135 1 98.81 103 HIS B N 1
ATOM 2204 C CA . HIS B 1 103 ? 6.582 9.227 -1.506 1 98.81 103 HIS B CA 1
ATOM 2205 C C . HIS B 1 103 ? 7 8.156 -2.502 1 98.81 103 HIS B C 1
ATOM 2207 O O . HIS B 1 103 ? 8.141 8.148 -2.975 1 98.81 103 HIS B O 1
ATOM 2213 N N . CYS B 1 104 ? 6.125 7.191 -2.713 1 98.75 104 CYS B N 1
ATOM 2214 C CA . CYS B 1 104 ? 6.395 6.086 -3.625 1 98.75 104 CYS B CA 1
ATOM 2215 C C . CYS B 1 104 ? 5.629 6.258 -4.93 1 98.75 104 CYS B C 1
ATOM 2217 O O . CYS B 1 104 ? 4.449 6.609 -4.922 1 98.75 104 CYS B O 1
ATOM 2219 N N . GLU B 1 105 ? 6.359 6.016 -5.965 1 97.81 105 GLU B N 1
ATOM 2220 C CA . GLU B 1 105 ? 5.754 6.16 -7.285 1 97.81 105 GLU B CA 1
ATOM 2221 C C . GLU B 1 105 ? 6.434 5.254 -8.305 1 97.81 105 GLU B C 1
ATOM 2223 O O . GLU B 1 105 ? 7.617 4.934 -8.172 1 97.81 105 GLU B O 1
ATOM 2228 N N . GLY B 1 106 ? 5.652 4.91 -9.359 1 97.31 106 GLY B N 1
ATOM 2229 C CA . GLY B 1 106 ? 6.16 4.062 -10.422 1 97.31 106 GLY B CA 1
ATOM 2230 C C . GLY B 1 106 ? 5.324 2.816 -10.648 1 97.31 106 GLY B C 1
ATOM 2231 O O . GLY B 1 106 ? 4.344 2.586 -9.938 1 97.31 106 GLY B O 1
ATOM 2232 N N . VAL B 1 107 ? 5.707 1.982 -11.555 1 97.19 107 VAL B N 1
ATOM 2233 C CA . VAL B 1 107 ? 4.898 0.846 -11.984 1 97.19 107 VAL B CA 1
ATOM 2234 C C . VAL B 1 107 ? 5.398 -0.428 -11.305 1 97.19 107 VAL B C 1
ATOM 2236 O O . VAL B 1 107 ? 6.602 -0.594 -11.086 1 97.19 107 VAL B O 1
ATOM 2239 N N . CYS B 1 108 ? 4.426 -1.214 -10.977 1 96.75 108 CYS B N 1
ATOM 2240 C CA . CYS B 1 108 ? 4.684 -2.572 -10.508 1 96.75 108 CYS B CA 1
ATOM 2241 C C . CYS B 1 108 ? 4.371 -3.59 -11.602 1 96.75 108 CYS B C 1
ATOM 2243 O O . CYS B 1 108 ? 3.209 -3.959 -11.797 1 96.75 108 CYS B O 1
ATOM 2245 N N . ASP B 1 109 ? 5.422 -4.031 -12.266 1 94.06 109 ASP B N 1
ATOM 2246 C CA . ASP B 1 109 ? 5.254 -4.992 -13.352 1 94.06 109 ASP B CA 1
ATOM 2247 C C . ASP B 1 109 ? 5.926 -6.324 -13.016 1 94.06 109 ASP B C 1
ATOM 2249 O O . ASP B 1 109 ? 6.902 -6.363 -12.266 1 94.06 109 ASP B O 1
ATOM 2253 N N . PHE B 1 110 ? 5.371 -7.309 -13.789 1 91 110 PHE B N 1
ATOM 2254 C CA . PHE B 1 110 ? 5.953 -8.633 -13.594 1 91 110 PHE B CA 1
ATOM 2255 C C . PHE B 1 110 ? 7.207 -8.805 -14.438 1 91 110 PHE B C 1
ATOM 2257 O O . PHE B 1 110 ? 7.23 -8.414 -15.609 1 91 110 PHE B O 1
ATOM 2264 N N . PRO B 1 111 ? 8.242 -9.336 -13.867 1 91.88 111 PRO B N 1
ATOM 2265 C CA . PRO B 1 111 ? 8.406 -9.844 -12.5 1 91.88 111 PRO B CA 1
ATOM 2266 C C . PRO B 1 111 ? 8.773 -8.75 -11.508 1 91.88 111 PRO B C 1
ATOM 2268 O O . PRO B 1 111 ? 9.484 -7.805 -11.859 1 91.88 111 PRO B O 1
ATOM 2271 N N . LEU B 1 112 ? 8.242 -8.906 -10.328 1 92.5 112 LEU B N 1
ATOM 2272 C CA . LEU B 1 112 ? 8.586 -7.973 -9.266 1 92.5 112 LEU B CA 1
ATOM 2273 C C . LEU B 1 112 ? 9.992 -8.234 -8.742 1 92.5 112 LEU B C 1
ATOM 2275 O O . LEU B 1 112 ? 10.352 -9.383 -8.445 1 92.5 112 LEU B O 1
ATOM 2279 N N . ARG B 1 113 ? 10.703 -7.168 -8.625 1 89.94 113 ARG B N 1
ATOM 2280 C CA . ARG B 1 113 ? 12.07 -7.297 -8.125 1 89.94 113 ARG B CA 1
ATOM 2281 C C . ARG B 1 113 ? 12.086 -7.496 -6.617 1 89.94 113 ARG B C 1
ATOM 2283 O O . ARG B 1 113 ? 11.211 -6.992 -5.91 1 89.94 113 ARG B O 1
ATOM 2290 N N . SER B 1 114 ? 13.172 -8.195 -6.145 1 88.19 114 SER B N 1
ATOM 2291 C CA . SER B 1 114 ? 13.273 -8.586 -4.742 1 88.19 114 SER B CA 1
ATOM 2292 C C . SER B 1 114 ? 13.344 -7.359 -3.834 1 88.19 114 SER B C 1
ATOM 2294 O O . SER B 1 114 ? 12.82 -7.375 -2.717 1 88.19 114 SER B O 1
ATOM 2296 N N . HIS B 1 115 ? 13.953 -6.277 -4.281 1 91.19 115 HIS B N 1
ATOM 2297 C CA . HIS B 1 115 ? 14.148 -5.117 -3.418 1 91.19 115 HIS B CA 1
ATOM 2298 C C . HIS B 1 115 ? 12.812 -4.438 -3.105 1 91.19 115 HIS B C 1
ATOM 2300 O O . HIS B 1 115 ? 12.734 -3.631 -2.176 1 91.19 115 HIS B O 1
ATOM 2306 N N . LEU B 1 116 ? 11.812 -4.812 -3.898 1 94.12 116 LEU B N 1
ATOM 2307 C CA . LEU B 1 116 ? 10.484 -4.258 -3.66 1 94.12 116 LEU B CA 1
ATOM 2308 C C . LEU B 1 116 ? 9.742 -5.059 -2.594 1 94.12 116 LEU B C 1
ATOM 2310 O O . LEU B 1 116 ? 8.594 -4.762 -2.277 1 94.12 116 LEU B O 1
ATOM 2314 N N . GLU B 1 117 ? 10.32 -6.062 -2.129 1 90.25 117 GLU B N 1
ATOM 2315 C CA . GLU B 1 117 ? 9.805 -6.902 -1.052 1 90.25 117 GLU B CA 1
ATOM 2316 C C . GLU B 1 117 ? 8.32 -7.191 -1.238 1 90.25 117 GLU B C 1
ATOM 2318 O O . GLU B 1 117 ? 7.52 -6.969 -0.328 1 90.25 117 GLU B O 1
ATOM 2323 N N . PRO B 1 118 ? 7.969 -7.797 -2.33 1 95.25 118 PRO B N 1
ATOM 2324 C CA . PRO B 1 118 ? 6.543 -8.008 -2.596 1 95.25 118 PRO B CA 1
ATOM 2325 C C . PRO B 1 118 ? 5.938 -9.109 -1.729 1 95.25 118 PRO B C 1
ATOM 2327 O O . PRO B 1 118 ? 6.621 -10.078 -1.387 1 95.25 118 PRO B O 1
ATOM 2330 N N . THR B 1 119 ? 4.656 -8.93 -1.343 1 95.5 119 THR B N 1
ATOM 2331 C CA . THR B 1 119 ? 3.893 -10.023 -0.749 1 95.5 119 THR B CA 1
ATOM 2332 C C . THR B 1 119 ? 3.561 -11.078 -1.796 1 95.5 119 THR B C 1
ATOM 2334 O O . THR B 1 119 ? 3.604 -10.812 -2.998 1 95.5 119 THR B O 1
ATOM 2337 N N . ASN B 1 120 ? 3.246 -12.281 -1.309 1 94.75 120 ASN B N 1
ATOM 2338 C CA . ASN B 1 120 ? 2.783 -13.297 -2.242 1 94.75 120 ASN B CA 1
ATOM 2339 C C . ASN B 1 120 ? 1.559 -12.828 -3.023 1 94.75 120 ASN B C 1
ATOM 2341 O O . ASN B 1 120 ? 1.449 -13.086 -4.223 1 94.75 120 ASN B O 1
ATOM 2345 N N . HIS B 1 121 ? 0.715 -12.094 -2.318 1 98 121 HIS B N 1
ATOM 2346 C CA . HIS B 1 121 ? -0.473 -11.562 -2.975 1 98 121 HIS B CA 1
ATOM 2347 C C . HIS B 1 121 ? -0.099 -10.609 -4.102 1 98 121 HIS B C 1
ATOM 2349 O O . HIS B 1 121 ? -0.663 -10.68 -5.195 1 98 121 HIS B O 1
ATOM 2355 N N . ALA B 1 122 ? 0.825 -9.75 -3.834 1 98.19 122 ALA B N 1
ATOM 2356 C CA . ALA B 1 122 ? 1.247 -8.781 -4.84 1 98.19 122 ALA B CA 1
ATOM 2357 C C . ALA B 1 122 ? 1.843 -9.484 -6.059 1 98.19 122 ALA B C 1
ATOM 2359 O O . ALA B 1 122 ? 1.611 -9.07 -7.199 1 98.19 122 ALA B O 1
ATOM 2360 N N . ILE B 1 123 ? 2.615 -10.484 -5.836 1 96.19 123 ILE B N 1
ATOM 2361 C CA . ILE B 1 123 ? 3.219 -11.25 -6.922 1 96.19 123 ILE B CA 1
ATOM 2362 C C . ILE B 1 123 ? 2.123 -11.852 -7.801 1 96.19 123 ILE B C 1
ATOM 2364 O O . ILE B 1 123 ? 2.148 -11.703 -9.023 1 96.19 123 ILE B O 1
ATOM 2368 N N . ILE B 1 124 ? 1.134 -12.469 -7.203 1 96.69 124 ILE B N 1
ATOM 2369 C CA . ILE B 1 124 ? 0.049 -13.125 -7.918 1 96.69 124 ILE B CA 1
ATOM 2370 C C . ILE B 1 124 ? -0.77 -12.086 -8.688 1 96.69 124 ILE B C 1
ATOM 2372 O O . ILE B 1 124 ? -1.067 -12.273 -9.867 1 96.69 124 ILE B O 1
ATOM 2376 N N . GLN B 1 125 ? -1.099 -11.031 -7.949 1 97.62 125 GLN B N 1
ATOM 2377 C CA . GLN B 1 125 ? -1.893 -9.984 -8.586 1 97.62 125 GLN B CA 1
ATOM 2378 C C . GLN B 1 125 ? -1.164 -9.406 -9.797 1 97.62 125 GLN B C 1
ATOM 2380 O O . GLN B 1 125 ? -1.779 -9.141 -10.828 1 97.62 125 GLN B O 1
ATOM 2385 N N . THR B 1 126 ? 0.111 -9.148 -9.641 1 97.19 126 THR B N 1
ATOM 2386 C CA . THR B 1 126 ? 0.908 -8.578 -10.727 1 97.19 126 THR B CA 1
ATOM 2387 C C . THR B 1 126 ? 1.003 -9.555 -11.898 1 97.19 126 THR B C 1
ATOM 2389 O O . THR B 1 126 ? 0.921 -9.148 -13.055 1 97.19 126 THR B O 1
ATOM 2392 N N . LEU B 1 127 ? 1.214 -10.797 -11.594 1 95.81 127 LEU B N 1
ATOM 2393 C CA . LEU B 1 127 ? 1.215 -11.82 -12.641 1 95.81 127 LEU B CA 1
ATOM 2394 C C . LEU B 1 127 ? -0.119 -11.844 -13.383 1 95.81 127 LEU B C 1
ATOM 2396 O O . LEU B 1 127 ? -0.151 -11.812 -14.617 1 95.81 127 LEU B O 1
ATOM 2400 N N . MET B 1 128 ? -1.188 -11.875 -12.641 1 97.06 128 MET B N 1
ATOM 2401 C CA . MET B 1 128 ? -2.516 -11.906 -13.242 1 97.06 128 MET B CA 1
ATOM 2402 C C . MET B 1 128 ? -2.76 -10.664 -14.094 1 97.06 128 MET B C 1
ATOM 2404 O O . MET B 1 128 ? -3.373 -10.742 -15.156 1 97.06 128 MET B O 1
ATOM 2408 N N . ASN B 1 129 ? -2.311 -9.555 -13.586 1 97.12 129 ASN B N 1
ATOM 2409 C CA . ASN B 1 129 ? -2.434 -8.328 -14.367 1 97.12 129 ASN B CA 1
ATOM 2410 C C . ASN B 1 129 ? -1.659 -8.414 -15.68 1 97.12 129 ASN B C 1
ATOM 2412 O O . ASN B 1 129 ? -2.131 -7.945 -16.719 1 97.12 129 ASN B O 1
ATOM 2416 N N . SER B 1 130 ? -0.477 -8.945 -15.594 1 95.94 130 SER B N 1
ATOM 2417 C CA . SER B 1 130 ? 0.345 -9.086 -16.781 1 95.94 130 SER B CA 1
ATOM 2418 C C . SER B 1 130 ? -0.341 -9.961 -17.828 1 95.94 130 SER B C 1
ATOM 2420 O O . SER B 1 130 ? -0.158 -9.766 -19.031 1 95.94 130 SER B O 1
ATOM 2422 N N . MET B 1 131 ? -1.106 -10.891 -17.391 1 94.81 131 MET B N 1
ATOM 2423 C CA . MET B 1 131 ? -1.79 -11.82 -18.281 1 94.81 131 MET B CA 1
ATOM 2424 C C . MET B 1 131 ? -3.053 -11.195 -18.859 1 94.81 131 MET B C 1
ATOM 2426 O O . MET B 1 131 ? -3.383 -11.422 -20.016 1 94.81 131 MET B O 1
ATOM 2430 N N . ASP B 1 132 ? -3.732 -10.438 -18.047 1 96.06 132 ASP B N 1
ATOM 2431 C CA . ASP B 1 132 ? -4.984 -9.812 -18.469 1 96.06 132 ASP B CA 1
ATOM 2432 C C . ASP B 1 132 ? -5.23 -8.508 -17.703 1 96.06 132 ASP B C 1
ATOM 2434 O O . ASP B 1 132 ? -5.969 -8.492 -16.719 1 96.06 132 ASP B O 1
ATOM 2438 N N . PRO B 1 133 ? -4.742 -7.445 -18.219 1 96.44 133 PRO B N 1
ATOM 2439 C CA . PRO B 1 133 ? -4.867 -6.164 -17.531 1 96.44 133 PRO B CA 1
ATOM 2440 C C . PRO B 1 133 ? -6.312 -5.688 -17.406 1 96.44 133 PRO B C 1
ATOM 2442 O O . PRO B 1 133 ? -6.625 -4.836 -16.578 1 96.44 133 PRO B O 1
ATOM 2445 N N . GLY B 1 134 ? -7.219 -6.203 -18.219 1 95.94 134 GLY B N 1
ATOM 2446 C CA . GLY B 1 134 ? -8.617 -5.82 -18.156 1 95.94 134 GLY B CA 1
ATOM 2447 C C . GLY B 1 134 ? -9.383 -6.508 -17.031 1 95.94 134 GLY B C 1
ATOM 2448 O O . GLY B 1 134 ? -10.438 -6.035 -16.625 1 95.94 134 GLY B O 1
ATOM 2449 N N . ALA B 1 135 ? -8.852 -7.566 -16.531 1 95.81 135 ALA B N 1
ATOM 2450 C CA . ALA B 1 135 ? -9.562 -8.375 -15.547 1 95.81 135 ALA B CA 1
ATOM 2451 C C . ALA B 1 135 ? -9 -8.141 -14.148 1 95.81 135 ALA B C 1
ATOM 2453 O O . ALA B 1 135 ? -9.711 -8.297 -13.156 1 95.81 135 ALA B O 1
ATOM 2454 N N . THR B 1 136 ? -7.742 -7.852 -14.109 1 97.38 136 THR B N 1
ATOM 2455 C CA . THR B 1 136 ? -7.066 -7.68 -12.828 1 97.38 136 THR B CA 1
ATOM 2456 C C . THR B 1 136 ? -6.223 -6.406 -12.828 1 97.38 136 THR B C 1
ATOM 2458 O O . THR B 1 136 ? -5.352 -6.23 -13.68 1 97.38 136 THR B O 1
ATOM 2461 N N . PRO B 1 137 ? -6.488 -5.535 -11.922 1 97.44 137 PRO B N 1
ATOM 2462 C CA . PRO B 1 137 ? -5.629 -4.352 -11.844 1 97.44 137 PRO B CA 1
ATOM 2463 C C . PRO B 1 137 ? -4.211 -4.68 -11.375 1 97.44 137 PRO B C 1
ATOM 2465 O O . PRO B 1 137 ? -3.979 -5.75 -10.805 1 97.44 137 PRO B O 1
ATOM 2468 N N . PRO B 1 138 ? -3.252 -3.83 -11.648 1 97.75 138 PRO B N 1
ATOM 2469 C CA . PRO B 1 138 ? -1.899 -4.031 -11.125 1 97.75 138 PRO B CA 1
ATOM 2470 C C . PRO B 1 138 ? -1.81 -3.803 -9.617 1 97.75 138 PRO B C 1
ATOM 2472 O O . PRO B 1 138 ? -2.707 -3.195 -9.031 1 97.75 138 PRO B O 1
ATOM 2475 N N . SER B 1 139 ? -0.8 -4.375 -9.008 1 98.38 139 SER B N 1
ATOM 2476 C CA . SER B 1 139 ? -0.466 -3.953 -7.648 1 98.38 139 SER B CA 1
ATOM 2477 C C . SER B 1 139 ? -0.007 -2.5 -7.617 1 98.38 139 SER B C 1
ATOM 2479 O O . SER B 1 139 ? 0.229 -1.896 -8.664 1 98.38 139 SER B O 1
ATOM 2481 N N . CYS B 1 140 ? 0.173 -2.014 -6.426 1 98.38 140 CYS B N 1
ATOM 2482 C CA . CYS B 1 140 ? 0.426 -0.583 -6.293 1 98.38 140 CYS B CA 1
ATOM 2483 C C . CYS B 1 140 ? 1.767 -0.327 -5.613 1 98.38 140 CYS B C 1
ATOM 2485 O O . CYS B 1 140 ? 2.139 -1.034 -4.676 1 98.38 140 CYS B O 1
ATOM 2487 N N . CYS B 1 141 ? 2.461 0.699 -6.07 1 98.56 141 CYS B N 1
ATOM 2488 C CA . CYS B 1 141 ? 3.705 1.143 -5.453 1 98.56 141 CYS B CA 1
ATOM 2489 C C . CYS B 1 141 ? 3.432 1.939 -4.184 1 98.56 141 CYS B C 1
ATOM 2491 O O . CYS B 1 141 ? 2.822 3.01 -4.238 1 98.56 141 CYS B O 1
ATOM 2493 N N . VAL B 1 142 ? 3.844 1.367 -3.033 1 98.81 142 VAL B N 1
ATOM 2494 C CA . VAL B 1 142 ? 3.49 1.992 -1.764 1 98.81 142 VAL B CA 1
ATOM 2495 C C . VAL B 1 142 ? 4.672 1.913 -0.802 1 98.81 142 VAL B C 1
ATOM 2497 O O . VAL B 1 142 ? 5.605 1.137 -1.019 1 98.81 142 VAL B O 1
ATOM 2500 N N . PRO B 1 143 ? 4.652 2.738 0.284 1 98.62 143 PRO B N 1
ATOM 2501 C CA . PRO B 1 143 ? 5.684 2.584 1.31 1 98.62 143 PRO B CA 1
ATOM 2502 C C . PRO B 1 143 ? 5.664 1.204 1.963 1 98.62 143 PRO B C 1
ATOM 2504 O O . PRO B 1 143 ? 4.602 0.71 2.34 1 98.62 143 PRO B O 1
ATOM 2507 N N . THR B 1 144 ? 6.855 0.634 2.105 1 98 144 THR B N 1
ATOM 2508 C CA . THR B 1 144 ? 6.98 -0.629 2.824 1 98 144 THR B CA 1
ATOM 2509 C C . THR B 1 144 ? 7.641 -0.415 4.184 1 98 144 THR B C 1
ATOM 2511 O O . THR B 1 144 ? 7.52 -1.256 5.078 1 98 144 THR B O 1
ATOM 2514 N N . LYS B 1 145 ? 8.359 0.631 4.281 1 98.44 145 LYS B N 1
ATOM 2515 C CA . LYS B 1 145 ? 8.984 1.036 5.539 1 98.44 145 LYS B CA 1
ATOM 2516 C C . LYS B 1 145 ? 8.828 2.535 5.773 1 98.44 145 LYS B C 1
ATOM 2518 O O . LYS B 1 145 ? 9.117 3.34 4.887 1 98.44 145 LYS B O 1
ATOM 2523 N N . LEU B 1 146 ? 8.352 2.816 6.953 1 98.5 146 LEU B N 1
ATOM 2524 C CA . LEU B 1 146 ? 8.164 4.207 7.355 1 98.5 146 LEU B CA 1
ATOM 2525 C C . LEU B 1 146 ? 8.875 4.488 8.68 1 98.5 146 LEU B C 1
ATOM 2527 O O . LEU B 1 146 ? 9.008 3.592 9.516 1 98.5 146 LEU B O 1
ATOM 2531 N N . THR B 1 147 ? 9.297 5.734 8.844 1 98.62 147 THR B N 1
ATOM 2532 C CA . THR B 1 147 ? 9.93 6.145 10.094 1 98.62 147 THR B CA 1
ATOM 2533 C C . THR B 1 147 ? 9.195 7.332 10.703 1 98.62 147 THR B C 1
ATOM 2535 O O . THR B 1 147 ? 8.445 8.031 10.016 1 98.62 147 THR B O 1
ATOM 2538 N N . PRO B 1 148 ? 9.391 7.496 12.062 1 97.56 148 PRO B N 1
ATOM 2539 C CA . PRO B 1 148 ? 8.68 8.57 12.766 1 97.56 148 PRO B CA 1
ATOM 2540 C C . PRO B 1 148 ? 9.414 9.906 12.688 1 97.56 148 PRO B C 1
ATOM 2542 O O . PRO B 1 148 ? 10.562 9.961 12.258 1 97.56 148 PRO B O 1
ATOM 2545 N N . ILE B 1 149 ? 8.703 10.945 13.008 1 97.44 149 ILE B N 1
ATOM 2546 C CA . ILE B 1 149 ? 9.305 12.234 13.344 1 97.44 149 ILE B CA 1
ATOM 2547 C C . ILE B 1 149 ? 8.711 12.75 14.656 1 97.44 149 ILE B C 1
ATOM 2549 O O . ILE B 1 149 ? 7.637 12.305 15.07 1 97.44 149 ILE B O 1
ATOM 2553 N N . SER B 1 150 ? 9.477 13.539 15.312 1 96 150 SER B N 1
ATOM 2554 C CA . SER B 1 150 ? 8.984 14.227 16.5 1 96 150 SER B CA 1
ATOM 2555 C C . SER B 1 150 ? 8.477 15.625 16.156 1 96 150 SER B C 1
ATOM 2557 O O . SER B 1 150 ? 9.094 16.344 15.367 1 96 150 SER B O 1
ATOM 2559 N N . ILE B 1 151 ? 7.379 15.938 16.797 1 94.12 151 ILE B N 1
ATOM 2560 C CA . ILE B 1 151 ? 6.766 17.234 16.531 1 94.12 151 ILE B CA 1
ATOM 2561 C C . ILE B 1 151 ? 6.539 17.969 17.859 1 94.12 151 ILE B C 1
ATOM 2563 O O . ILE B 1 151 ? 6.09 17.375 18.828 1 94.12 151 ILE B O 1
ATOM 2567 N N . LEU B 1 152 ? 6.992 19.203 17.875 1 94.94 152 LEU B N 1
ATOM 2568 C CA . LEU B 1 152 ? 6.676 20.141 18.938 1 94.94 152 LEU B CA 1
ATOM 2569 C C . LEU B 1 152 ? 5.453 20.984 18.594 1 94.94 152 LEU B C 1
ATOM 2571 O O . LEU B 1 152 ? 5.406 21.594 17.531 1 94.94 152 LEU B O 1
ATOM 2575 N N . TYR B 1 153 ? 4.406 20.906 19.469 1 90 153 TYR B N 1
ATOM 2576 C CA . TYR B 1 153 ? 3.186 21.609 19.109 1 90 153 TYR B CA 1
ATOM 2577 C C . TYR B 1 153 ? 2.459 22.109 20.344 1 90 153 TYR B C 1
ATOM 2579 O O . TYR B 1 153 ? 2.85 21.797 21.469 1 90 153 TYR B O 1
ATOM 2587 N N . ILE B 1 154 ? 1.485 23.016 20.125 1 89.31 154 ILE B N 1
ATOM 2588 C CA . ILE B 1 154 ? 0.607 23.516 21.188 1 89.31 154 ILE B CA 1
ATOM 2589 C C . ILE B 1 154 ? -0.729 22.766 21.141 1 89.31 154 ILE B C 1
ATOM 2591 O O . ILE B 1 154 ? -1.398 22.75 20.094 1 89.31 154 ILE B O 1
ATOM 2595 N N . ASP B 1 155 ? -1.153 22.156 22.203 1 83.44 155 ASP B N 1
ATOM 2596 C CA . ASP B 1 155 ? -2.389 21.375 22.203 1 83.44 155 ASP B CA 1
ATOM 2597 C C . ASP B 1 155 ? -3.588 22.25 22.562 1 83.44 155 ASP B C 1
ATOM 2599 O O . ASP B 1 155 ? -3.453 23.469 22.703 1 83.44 155 ASP B O 1
ATOM 2603 N N . ALA B 1 156 ? -4.781 21.656 22.594 1 83.38 156 ALA B N 1
ATOM 2604 C CA . ALA B 1 156 ? -6.035 22.359 22.828 1 83.38 156 ALA B CA 1
ATOM 2605 C C . ALA B 1 156 ? -6.027 23.062 24.188 1 83.38 156 ALA B C 1
ATOM 2607 O O . ALA B 1 156 ? -6.68 24.109 24.359 1 83.38 156 ALA B O 1
ATOM 2608 N N . GLY B 1 157 ? -5.305 22.562 25.094 1 85.44 157 GLY B N 1
ATOM 2609 C CA . GLY B 1 157 ? -5.195 23.172 26.406 1 85.44 157 GLY B CA 1
ATOM 2610 C C . GLY B 1 157 ? -4.102 24.219 26.5 1 85.44 157 GLY B C 1
ATOM 2611 O O . GLY B 1 157 ? -3.691 24.609 27.594 1 85.44 157 GLY B O 1
ATOM 2612 N N . ASN B 1 158 ? -3.559 24.484 25.391 1 87.12 158 ASN B N 1
ATOM 2613 C CA . ASN B 1 158 ? -2.494 25.484 25.312 1 87.12 158 ASN B CA 1
ATOM 2614 C C . ASN B 1 158 ? -1.219 25 25.984 1 87.12 158 ASN B C 1
ATOM 2616 O O . ASN B 1 158 ? -0.499 25.781 26.609 1 87.12 158 ASN B O 1
ATOM 2620 N N . ASN B 1 159 ? -1.062 23.766 26.094 1 86.69 159 ASN B N 1
ATOM 2621 C CA . ASN B 1 159 ? 0.2 23.188 26.547 1 86.69 159 ASN B CA 1
ATOM 2622 C C . ASN B 1 159 ? 1.154 22.953 25.375 1 86.69 159 ASN B C 1
ATOM 2624 O O . ASN B 1 159 ? 0.718 22.641 24.266 1 86.69 159 ASN B O 1
ATOM 2628 N N . VAL B 1 160 ? 2.443 23.188 25.609 1 90.69 160 VAL B N 1
ATOM 2629 C CA . VAL B 1 160 ? 3.467 22.828 24.625 1 90.69 160 VAL B CA 1
ATOM 2630 C C . VAL B 1 160 ? 3.793 21.328 24.75 1 90.69 160 VAL B C 1
ATOM 2632 O O . VAL B 1 160 ? 4.184 20.859 25.812 1 90.69 160 VAL B O 1
ATOM 2635 N N . VAL B 1 161 ? 3.576 20.547 23.641 1 91 161 VAL B N 1
ATOM 2636 C CA . VAL B 1 161 ? 3.74 19.094 23.672 1 91 161 VAL B CA 1
ATOM 2637 C C . VAL B 1 161 ? 4.805 18.688 22.656 1 91 161 VAL B C 1
ATOM 2639 O O . VAL B 1 161 ? 4.844 19.203 21.531 1 91 161 VAL B O 1
ATOM 2642 N N . TYR B 1 162 ? 5.812 17.859 23.125 1 91.5 162 TYR B N 1
ATOM 2643 C CA . TYR B 1 162 ? 6.762 17.172 22.25 1 91.5 162 TYR B CA 1
ATOM 2644 C C . TYR B 1 162 ? 6.418 15.703 22.125 1 91.5 162 TYR B C 1
ATOM 2646 O O . TYR B 1 162 ? 6.473 14.953 23.109 1 91.5 162 TYR B O 1
ATOM 2654 N N . LYS B 1 163 ? 6.078 15.273 20.859 1 93.5 163 LYS B N 1
ATOM 2655 C CA . LYS B 1 163 ? 5.59 13.906 20.688 1 93.5 163 LYS B CA 1
ATOM 2656 C C . LYS B 1 163 ? 6.117 13.289 19.391 1 93.5 163 LYS B C 1
ATOM 2658 O O . LYS B 1 163 ? 6.277 13.984 18.391 1 93.5 163 LYS B O 1
ATOM 2663 N N . GLN B 1 164 ? 6.359 11.977 19.469 1 93.94 164 GLN B N 1
ATOM 2664 C CA . GLN B 1 164 ? 6.762 11.219 18.297 1 93.94 164 GLN B CA 1
ATOM 2665 C C . GLN B 1 164 ? 5.547 10.688 17.531 1 93.94 164 GLN B C 1
ATOM 2667 O O . GLN B 1 164 ? 4.656 10.078 18.125 1 93.94 164 GLN B O 1
ATOM 2672 N N . TYR B 1 165 ? 5.527 10.953 16.219 1 93 165 TYR B N 1
ATOM 2673 C CA . TYR B 1 165 ? 4.477 10.438 15.344 1 93 165 TYR B CA 1
ATOM 2674 C C . TYR B 1 165 ? 5.027 9.391 14.383 1 93 165 TYR B C 1
ATOM 2676 O O . TYR B 1 165 ? 5.961 9.656 13.625 1 93 165 TYR B O 1
ATOM 2684 N N . GLU B 1 166 ? 4.371 8.266 14.422 1 95.19 166 GLU B N 1
ATOM 2685 C CA . GLU B 1 166 ? 4.844 7.141 13.625 1 95.19 166 GLU B CA 1
ATOM 2686 C C . GLU B 1 166 ? 4.457 7.301 12.156 1 95.19 166 GLU B C 1
ATOM 2688 O O . GLU B 1 166 ? 3.576 8.102 11.82 1 95.19 166 GLU B O 1
ATOM 2693 N N . ASP B 1 167 ? 5.168 6.676 11.289 1 97.31 167 ASP B N 1
ATOM 2694 C CA . ASP B 1 167 ? 4.789 6.5 9.891 1 97.31 167 ASP B CA 1
ATOM 2695 C C . ASP B 1 167 ? 4.664 7.848 9.18 1 97.31 167 ASP B C 1
ATOM 2697 O O . ASP B 1 167 ? 3.652 8.117 8.531 1 97.31 167 ASP B O 1
ATOM 2701 N N . MET B 1 168 ? 5.785 8.633 9.328 1 98.12 168 MET B N 1
ATOM 2702 C CA . MET B 1 168 ? 5.734 9.984 8.789 1 98.12 168 MET B CA 1
ATOM 2703 C C . MET B 1 168 ? 6.602 10.102 7.539 1 98.12 168 MET B C 1
ATOM 2705 O O . MET B 1 168 ? 6.312 10.906 6.652 1 98.12 168 MET B O 1
ATOM 2709 N N . VAL B 1 169 ? 7.672 9.211 7.469 1 98.81 169 VAL B N 1
ATOM 2710 C CA . VAL B 1 169 ? 8.664 9.375 6.414 1 98.81 169 VAL B CA 1
ATOM 2711 C C . VAL B 1 169 ? 8.875 8.047 5.684 1 98.81 169 VAL B C 1
ATOM 2713 O O . VAL B 1 169 ? 9.078 7.008 6.32 1 98.81 169 VAL B O 1
ATOM 2716 N N . VAL B 1 170 ? 8.891 8.133 4.371 1 98.88 170 VAL B N 1
ATOM 2717 C CA . VAL B 1 170 ? 9.125 6.934 3.576 1 98.88 170 VAL B CA 1
ATOM 2718 C C . VAL B 1 170 ? 10.609 6.594 3.58 1 98.88 170 VAL B C 1
ATOM 2720 O O . VAL B 1 170 ? 11.445 7.426 3.213 1 98.88 170 VAL B O 1
ATOM 2723 N N . GLU B 1 171 ? 10.836 5.352 3.971 1 98.75 171 GLU B N 1
ATOM 2724 C CA . GLU B 1 171 ? 12.203 4.848 3.908 1 98.75 171 GLU B CA 1
ATOM 2725 C C . GLU B 1 171 ? 12.398 3.938 2.699 1 98.75 171 GLU B C 1
ATOM 2727 O O . GLU B 1 171 ? 13.453 3.969 2.059 1 98.75 171 GLU B O 1
ATOM 2732 N N . SER B 1 172 ? 11.406 3.137 2.402 1 98.69 172 SER B N 1
ATOM 2733 C CA . SER B 1 172 ? 11.477 2.225 1.267 1 98.69 172 SER B CA 1
ATOM 2734 C C . SER B 1 172 ? 10.102 2.043 0.622 1 98.69 172 SER B C 1
ATOM 2736 O O . SER B 1 172 ? 9.078 2.295 1.254 1 98.69 172 SER B O 1
ATOM 2738 N N . CYS B 1 173 ? 10.195 1.681 -0.618 1 98.62 173 CYS B N 1
ATOM 2739 C CA . CYS B 1 173 ? 8.984 1.436 -1.393 1 98.62 173 CYS B CA 1
ATOM 2740 C C . CYS B 1 173 ? 8.938 -0.005 -1.89 1 98.62 173 CYS B C 1
ATOM 2742 O O . CYS B 1 173 ? 9.977 -0.647 -2.045 1 98.62 173 CYS B O 1
ATOM 2744 N N . GLY B 1 174 ? 7.719 -0.422 -2.135 1 98.38 174 GLY B N 1
ATOM 2745 C CA . GLY B 1 174 ? 7.469 -1.735 -2.707 1 98.38 174 GLY B CA 1
ATOM 2746 C C . GLY B 1 174 ? 6.086 -1.863 -3.316 1 98.38 174 GLY B C 1
ATOM 2747 O O . GLY B 1 174 ? 5.328 -0.892 -3.359 1 98.38 174 GLY B O 1
ATOM 2748 N N . CYS B 1 175 ? 5.773 -3.059 -3.789 1 97.75 175 CYS B N 1
ATOM 2749 C CA . CYS B 1 175 ? 4.508 -3.303 -4.477 1 97.75 175 CYS B CA 1
ATOM 2750 C C . CYS B 1 175 ? 3.57 -4.137 -3.615 1 97.75 175 CYS B C 1
ATOM 2752 O O . CYS B 1 175 ? 3.986 -5.133 -3.021 1 97.75 175 CYS B O 1
ATOM 2754 N N . ARG B 1 176 ? 2.318 -3.631 -3.539 1 97.75 176 ARG B N 1
ATOM 2755 C CA . ARG B 1 176 ? 1.299 -4.285 -2.727 1 97.75 176 ARG B CA 1
ATOM 2756 C C . ARG B 1 176 ? -0.035 -4.344 -3.463 1 97.75 176 ARG B C 1
ATOM 2758 O O . ARG B 1 176 ? -0.305 -3.516 -4.336 1 97.75 176 ARG B O 1
#

Organism: Alligator mississippiensis (NCBI:txid8496)

InterPro domains:
  IPR001839 Transforming growth factor-beta, C-terminal [PF00019] (74-175)
  IPR001839 Transforming growth factor-beta, C-terminal [PS51362] (53-176)
  IPR001839 Transforming growth factor-beta, C-terminal [SM00204] (75-176)
  IPR015615 Transforming growth factor-beta-like [PTHR11848] (61-176)
  IPR017948 Transforming growth factor beta, conserved site [PS00250] (93-108)
  IPR029034 Cystine-knot cytokine [G3DSA:2.10.90.10] (61-176)
  IPR029034 Cystine-knot cytokine [SSF57501] (68-176)

Secondary structure (DSSP, 8-state):
--TTHHHHHHHHHTT-SGGGS-B-TT---EEE---------------------------------------PPBSEEE--EEETTTTT-TTTEEE-SEEE--EEESB--SSPPGGG---HHHHHHHHHHHH-TTTSPPP-EEEEEEEEEEEEEE-TTS-EEEEEEEEEEEEEEEE-/--TTHHHHHHHHHTT-TGGGS-B-TT---EEE---------------------------------------PPBSEEE--EEETTTTT-TTTEEE-SEEE--EEESB--SSPPGGG---HHHHHHHHHHHH-TTTSPPP-EEEEEEEEEEEEEE-TTS-EEEEEEEEEEEEEEEE-

Sequence (352 aa):
MLSLYRTYSIAEKLGLNASFFQSSKAANTVTSFVDRGRDSFRGRLAGEESQATARRAAFASRHGKRHGRKSRLRCSKKPLHVNFKELGWDDWIIAPLEYEAHHCEGVCDFPLRSHLEPTNHAIIQTLMNSMDPGATPPSCCVPTKLTPISILYIDAGNNVVYKQYEDMVVESCGCRMLSLYRTYSIAEKLGLNASFFQSSKAANTVTSFVDRGRDSFRGRLAGEESQATARRAAFASRHGKRHGRKSRLRCSKKPLHVNFKELGWDDWIIAPLEYEAHHCEGVCDFPLRSHLEPTNHAIIQTLMNSMDPGATPPSCCVPTKLTPISILYIDAGNNVVYKQYEDMVVESCGCR